Protein AF-A0AAW0U5W6-F1 (afdb_monomer_lite)

Organism: Scylla paramamosain (NCBI:txid85552)

Sequence (304 aa):
MTYPRDLDSMMMKPAVSLQPPHSHNQHLGYQKQFTLCRAVKMGKWAKYGKKYKKEWEKEDGLREWISGVPGDDSVAACKILEQYDELKLHFEISKDEEEKNYTADLLYQMYSDPANKLYLAFSAACGVPDRCNANRLLEDLMSLYKSILQRLMMPRTFCTWKAVADYDVNDERNHLPLEAVDFGVKFYIELGQSRLDSGIVHTVKKHGRDFLMKLLQELQQRLPSNINHLQSLDALTPETVLGVRKPRLQELSFLPKYSGDIGKLDGQWQRLATVSWPKDVINDSEKFWLTVHSHQDASGEQGF

Secondary structure (DSSP, 8-state):
--------S-S--PPP--PPPP------------EEE-----GGGTT------GGGGGSTTTTTTEEEETTEEEEEEE-TTTTHHHHHHHHHHHTSSSS--HHHHHHHHHHH-HHHHHHHHHHHHTPPPS---TTTHHHHHHHHHHHHHHHHB------SHHHHHT--TT-GGGBPPGGGS---HHHHHHHHHH---HHHHHHHHHHHHHHHHHHHHHHHHT--TTHHHHHHGGGGSHHHHHSTTPPPGGG-TTGGG--S-HHHHHHHHHHTTTS---TTTTT-HHHHHHHHHT-B-TTSSB--

Structure (mmCIF, N/CA/C/O backbone):
data_AF-A0AAW0U5W6-F1
#
_entry.id   AF-A0AAW0U5W6-F1
#
loop_
_atom_site.group_PDB
_atom_site.id
_atom_site.type_symbol
_atom_site.label_atom_id
_atom_site.label_alt_id
_atom_site.label_comp_id
_atom_site.label_asym_id
_atom_site.label_entity_id
_atom_site.label_seq_id
_atom_site.pdbx_PDB_ins_code
_atom_site.Cartn_x
_atom_site.Cartn_y
_atom_site.Cartn_z
_atom_site.occupancy
_atom_site.B_iso_or_equiv
_atom_site.auth_seq_id
_atom_site.auth_comp_id
_atom_site.auth_asym_id
_atom_site.auth_atom_id
_atom_site.pdbx_PDB_model_num
ATOM 1 N N . MET A 1 1 ? -44.874 10.732 27.195 1.00 25.34 1 MET A N 1
ATOM 2 C CA . MET A 1 1 ? -45.356 9.860 26.102 1.00 25.34 1 MET A CA 1
ATOM 3 C C . MET A 1 1 ? -44.870 10.467 24.798 1.00 25.34 1 MET A C 1
ATOM 5 O O . MET A 1 1 ? -45.153 11.632 24.599 1.00 25.34 1 MET A O 1
ATOM 9 N N . THR A 1 2 ? -44.118 9.854 23.896 1.00 24.62 2 THR A N 1
ATOM 10 C CA . THR A 1 2 ? -43.385 8.584 23.815 1.00 24.62 2 THR A CA 1
ATOM 11 C C . THR A 1 2 ? -42.470 8.771 22.589 1.00 24.62 2 THR A C 1
ATOM 13 O O . THR A 1 2 ? -42.891 9.398 21.620 1.00 24.62 2 THR A O 1
ATOM 16 N N . TYR A 1 3 ? -41.232 8.278 22.640 1.00 21.62 3 TYR A N 1
ATOM 17 C CA . TYR A 1 3 ? -40.316 8.185 21.490 1.00 21.62 3 TYR A CA 1
ATOM 18 C C . TYR A 1 3 ? -40.888 7.307 20.358 1.00 21.62 3 TYR A C 1
ATOM 20 O O . TYR A 1 3 ? -41.722 6.438 20.622 1.00 21.62 3 TYR A O 1
ATOM 28 N N . PRO A 1 4 ? -40.356 7.466 19.135 1.00 26.64 4 PRO A N 1
ATOM 29 C CA . PRO A 1 4 ? -39.496 6.422 18.547 1.00 26.64 4 PRO A CA 1
ATOM 30 C C . PRO A 1 4 ? -38.163 7.033 18.057 1.00 26.64 4 PRO A C 1
ATOM 32 O O . PRO A 1 4 ? -38.150 8.134 17.519 1.00 26.64 4 PRO A O 1
ATOM 35 N N . ARG A 1 5 ? -36.985 6.530 18.463 1.00 28.59 5 ARG A N 1
ATOM 36 C CA . ARG A 1 5 ? -36.237 5.362 17.939 1.00 28.59 5 ARG A CA 1
ATOM 37 C C . ARG A 1 5 ? -36.075 5.375 16.416 1.00 28.59 5 ARG A C 1
ATOM 39 O O . ARG A 1 5 ? -36.910 4.813 15.729 1.00 28.59 5 ARG A O 1
ATOM 46 N N . ASP A 1 6 ? -34.956 5.942 15.970 1.00 26.00 6 ASP A N 1
ATOM 47 C CA . ASP A 1 6 ? -34.118 5.369 14.912 1.00 26.00 6 ASP A CA 1
ATOM 48 C C . ASP A 1 6 ? -32.649 5.712 15.214 1.00 26.00 6 ASP A C 1
ATOM 50 O O . ASP A 1 6 ? -32.233 6.872 15.213 1.00 26.00 6 ASP A O 1
ATOM 54 N N . LEU A 1 7 ? -31.907 4.669 15.584 1.00 25.81 7 LEU A N 1
ATOM 55 C CA . LEU A 1 7 ? -30.456 4.612 15.735 1.00 25.81 7 LEU A CA 1
ATOM 56 C C . LEU A 1 7 ? -29.810 4.305 14.359 1.00 25.81 7 LEU A C 1
ATOM 58 O O . LEU A 1 7 ? -30.462 3.781 13.461 1.00 25.81 7 LEU A O 1
ATOM 62 N N . ASP A 1 8 ? -28.502 4.551 14.252 1.00 24.95 8 ASP A N 1
ATOM 63 C CA . ASP A 1 8 ? -27.547 3.757 13.446 1.00 24.95 8 ASP A CA 1
ATOM 64 C C . ASP A 1 8 ? -27.219 4.072 11.977 1.00 24.95 8 ASP A C 1
ATOM 66 O O . ASP A 1 8 ? -26.446 3.334 11.366 1.00 24.95 8 ASP A O 1
ATOM 70 N N . SER A 1 9 ? -27.606 5.210 11.403 1.00 23.89 9 SER A N 1
ATOM 71 C CA . SER A 1 9 ? -27.074 5.584 10.078 1.00 23.89 9 SER A CA 1
ATOM 72 C C . SER A 1 9 ? -25.963 6.638 10.160 1.00 23.89 9 SER A C 1
ATOM 74 O O . SER A 1 9 ? -26.247 7.833 10.173 1.00 23.89 9 SER A O 1
ATOM 76 N N . MET A 1 10 ? -24.705 6.174 10.077 1.00 25.97 10 MET A N 1
ATOM 77 C CA . MET A 1 10 ? -23.457 6.917 9.774 1.00 25.97 10 MET A CA 1
ATOM 78 C C . MET A 1 10 ? -22.575 7.353 10.957 1.00 25.97 10 MET A C 1
ATOM 80 O O . MET A 1 10 ? -22.322 8.540 11.156 1.00 25.97 10 MET A O 1
ATOM 84 N N . MET A 1 11 ? -21.964 6.385 11.643 1.00 25.33 11 MET A N 1
ATOM 85 C CA . MET A 1 11 ? -20.624 6.585 12.208 1.00 25.33 11 MET A CA 1
ATOM 86 C C . MET A 1 11 ? -19.571 6.170 11.165 1.00 25.33 11 MET A C 1
ATOM 88 O O . MET A 1 11 ? -19.694 5.116 10.552 1.00 25.33 11 MET A O 1
ATOM 92 N N . MET A 1 12 ? -18.574 7.041 10.951 1.00 25.64 12 MET A N 1
ATOM 93 C CA . MET A 1 12 ? -17.497 6.990 9.939 1.00 25.64 12 MET A CA 1
ATOM 94 C C . MET A 1 12 ? -17.952 7.088 8.461 1.00 25.64 12 MET A C 1
ATOM 96 O O . MET A 1 12 ? -18.382 6.121 7.840 1.00 25.64 12 MET A O 1
ATOM 100 N N . LYS A 1 13 ? -17.778 8.272 7.848 1.00 23.06 13 LYS A N 1
ATOM 101 C CA . LYS A 1 13 ? -17.769 8.464 6.381 1.00 23.06 13 LYS A CA 1
ATOM 102 C C . LYS A 1 13 ? -16.457 9.121 5.900 1.00 23.06 13 LYS A C 1
ATOM 104 O O . LYS A 1 13 ? -15.806 9.800 6.691 1.00 23.06 13 LYS A O 1
ATOM 109 N N . PRO A 1 14 ? -16.059 8.895 4.627 1.00 25.38 14 PRO A N 1
ATOM 110 C CA . PRO A 1 14 ? -14.668 8.806 4.170 1.00 25.38 14 PRO A CA 1
ATOM 111 C C . PRO A 1 14 ? -14.054 10.123 3.664 1.00 25.38 14 PRO A C 1
ATOM 113 O O . PRO A 1 14 ? -14.738 11.118 3.431 1.00 25.38 14 PRO A O 1
ATOM 116 N N . ALA A 1 15 ? -12.732 10.076 3.475 1.00 24.05 15 ALA A N 1
ATOM 117 C CA . ALA A 1 15 ? -11.839 11.147 3.044 1.00 24.05 15 ALA A CA 1
ATOM 118 C C . ALA A 1 15 ? -12.272 11.877 1.757 1.00 24.05 15 ALA A C 1
ATOM 120 O O . ALA A 1 15 ? -12.557 11.262 0.731 1.00 24.05 15 ALA A O 1
ATOM 121 N N . VAL A 1 16 ? -12.222 13.214 1.797 1.00 23.19 16 VAL A N 1
ATOM 122 C CA . VAL A 1 16 ? -12.339 14.077 0.614 1.00 23.19 16 VAL A CA 1
ATOM 123 C C . VAL A 1 16 ? -10.943 14.420 0.081 1.00 23.19 16 VAL A C 1
ATOM 125 O O . VAL A 1 16 ? -10.090 14.914 0.822 1.00 23.19 16 VAL A O 1
ATOM 128 N N . SER A 1 17 ? -10.785 14.135 -1.215 1.00 29.84 17 SER A N 1
ATOM 129 C CA . SER A 1 17 ? -9.766 14.548 -2.193 1.00 29.84 17 SER A CA 1
ATOM 130 C C . SER A 1 17 ? -8.950 15.801 -1.847 1.00 29.84 17 SER A C 1
ATOM 132 O O . SER A 1 17 ? -9.526 16.848 -1.549 1.00 29.84 17 SER A O 1
ATOM 134 N N . LEU A 1 18 ? -7.621 15.722 -1.994 1.00 24.88 18 LEU A N 1
ATOM 135 C CA . LEU A 1 18 ? -6.757 16.886 -2.212 1.00 24.88 18 LEU A CA 1
ATOM 136 C C . LEU A 1 18 ? -5.670 16.568 -3.253 1.00 24.88 18 LEU A C 1
ATOM 138 O O . LEU A 1 18 ? -4.944 15.585 -3.125 1.00 24.88 18 LEU A O 1
ATOM 142 N N . GLN A 1 19 ? -5.589 17.417 -4.281 1.00 22.19 19 GLN A N 1
ATOM 143 C CA . GLN A 1 19 ? -4.492 17.510 -5.253 1.00 22.19 19 GLN A CA 1
ATOM 144 C C . GLN A 1 19 ? -3.226 18.116 -4.604 1.00 22.19 19 GLN A C 1
ATOM 146 O O . GLN A 1 19 ? -3.360 18.854 -3.624 1.00 22.19 19 GLN A O 1
ATOM 151 N N . PRO A 1 20 ? -2.014 17.864 -5.141 1.00 24.48 20 PRO A N 1
ATOM 152 C CA . PRO A 1 20 ? -0.764 18.308 -4.525 1.00 24.48 20 PRO A CA 1
ATOM 153 C C . PRO A 1 20 ? -0.330 19.708 -5.000 1.00 24.48 20 PRO A C 1
ATOM 155 O O . PRO A 1 20 ? -0.522 20.035 -6.173 1.00 24.48 20 PRO A O 1
ATOM 158 N N . PRO A 1 21 ? 0.356 20.504 -4.157 1.00 25.34 21 PRO A N 1
ATOM 159 C CA . PRO A 1 21 ? 1.321 21.489 -4.616 1.00 25.34 21 PRO A CA 1
ATOM 160 C C . PRO A 1 21 ? 2.764 21.002 -4.393 1.00 25.34 21 PRO A C 1
ATOM 162 O O . PRO A 1 21 ? 3.101 20.383 -3.387 1.00 25.34 21 PRO A O 1
ATOM 165 N N . HIS A 1 22 ? 3.609 21.300 -5.377 1.00 28.69 22 HIS A N 1
ATOM 166 C CA . HIS A 1 22 ? 5.044 21.032 -5.430 1.00 28.69 22 HIS A CA 1
ATOM 167 C C . HIS A 1 22 ? 5.843 21.708 -4.299 1.00 28.69 22 HIS A C 1
ATOM 169 O O . HIS A 1 22 ? 5.603 22.875 -4.004 1.00 28.69 22 HIS A O 1
ATOM 175 N N . SER A 1 23 ? 6.871 21.038 -3.761 1.00 23.80 23 SER A N 1
ATOM 176 C CA . SER A 1 23 ? 8.238 21.586 -3.598 1.00 23.80 23 SER A CA 1
ATOM 177 C C . SER A 1 23 ? 9.211 20.572 -2.959 1.00 23.80 23 SER A C 1
ATOM 179 O O . SER A 1 23 ? 8.823 19.507 -2.495 1.00 23.80 23 SER A O 1
ATOM 181 N N . HIS A 1 24 ? 10.499 20.891 -3.085 1.00 24.92 24 HIS A N 1
ATOM 182 C CA . HIS A 1 24 ? 11.701 20.055 -3.080 1.00 24.92 24 HIS A CA 1
ATOM 183 C C . HIS A 1 24 ? 12.318 19.742 -1.693 1.00 24.92 24 HIS A C 1
ATOM 185 O O . HIS A 1 24 ? 12.315 20.581 -0.802 1.00 24.92 24 HIS A O 1
ATOM 191 N N . ASN A 1 25 ? 13.050 18.617 -1.672 1.00 26.25 25 ASN A N 1
ATOM 192 C CA . ASN A 1 25 ? 14.319 18.316 -0.976 1.00 26.25 25 ASN A CA 1
ATOM 193 C C . ASN A 1 25 ? 14.415 17.831 0.499 1.00 26.25 25 ASN A C 1
ATOM 195 O O . ASN A 1 25 ? 14.171 18.551 1.457 1.00 26.25 25 ASN A O 1
ATOM 199 N N . GLN A 1 26 ? 15.033 16.636 0.570 1.00 26.16 26 GLN A N 1
ATOM 200 C CA . GLN A 1 26 ? 16.173 16.174 1.392 1.00 26.16 26 GLN A CA 1
ATOM 201 C C . GLN A 1 26 ? 15.991 15.434 2.740 1.00 26.16 26 GLN A C 1
ATOM 203 O O . GLN A 1 26 ? 15.470 15.935 3.726 1.00 26.16 26 GLN A O 1
ATOM 208 N N . HIS A 1 27 ? 16.522 14.198 2.695 1.00 25.08 27 HIS A N 1
ATOM 209 C CA . HIS A 1 27 ? 17.189 13.333 3.683 1.00 25.08 27 HIS A CA 1
ATOM 210 C C . HIS A 1 27 ? 16.971 13.532 5.195 1.00 25.08 27 HIS A C 1
ATOM 212 O O . HIS A 1 27 ? 17.395 14.522 5.769 1.00 25.08 27 HIS A O 1
ATOM 218 N N . LEU A 1 28 ? 16.507 12.478 5.877 1.00 23.52 28 LEU A N 1
ATOM 219 C CA . LEU A 1 28 ? 17.325 11.525 6.656 1.00 23.52 28 LEU A CA 1
ATOM 220 C C . LEU A 1 28 ? 16.393 10.454 7.259 1.00 23.52 28 LEU A C 1
ATOM 222 O O . LEU A 1 28 ? 15.213 10.704 7.498 1.00 23.52 28 LEU A O 1
ATOM 226 N N . GLY A 1 29 ? 16.913 9.236 7.423 1.00 25.17 29 GLY A N 1
ATOM 227 C CA . GLY A 1 29 ? 16.148 8.072 7.865 1.00 25.17 29 GLY A CA 1
ATOM 228 C C . GLY A 1 29 ? 15.695 8.145 9.320 1.00 25.17 29 GLY A C 1
ATOM 229 O O . GLY A 1 29 ? 16.350 8.775 10.130 1.00 25.17 29 GLY A O 1
ATOM 230 N N . TYR A 1 30 ? 14.578 7.481 9.614 1.00 23.28 30 TYR A N 1
ATOM 231 C CA . TYR A 1 30 ? 14.322 6.644 10.792 1.00 23.28 30 TYR A CA 1
ATOM 232 C C . TYR A 1 30 ? 12.941 6.002 10.593 1.00 23.28 30 TYR A C 1
ATOM 234 O O . TYR A 1 30 ? 11.951 6.688 10.350 1.00 23.28 30 TYR A O 1
ATOM 242 N N . GLN A 1 31 ? 12.887 4.671 10.650 1.00 29.14 31 GLN A N 1
ATOM 243 C CA . GLN A 1 31 ? 11.650 3.896 10.595 1.00 29.14 31 GLN A CA 1
ATOM 244 C C . GLN A 1 31 ? 10.865 4.093 11.897 1.00 29.14 31 GLN A C 1
ATOM 246 O O . GLN A 1 31 ? 11.290 3.619 12.948 1.00 29.14 31 GLN A O 1
ATOM 251 N N . LYS A 1 32 ? 9.714 4.765 11.827 1.00 29.30 32 LYS A N 1
ATOM 252 C CA . LYS A 1 32 ? 8.671 4.737 12.861 1.00 29.30 32 LYS A CA 1
ATOM 253 C C . LYS A 1 32 ? 7.314 4.669 12.158 1.00 29.30 32 LYS A C 1
ATOM 255 O O . LYS A 1 32 ? 7.067 5.421 11.223 1.00 29.30 32 LYS A O 1
ATOM 260 N N . GLN A 1 33 ? 6.485 3.701 12.544 1.00 30.86 33 GLN A N 1
ATOM 261 C CA . GLN A 1 33 ? 5.128 3.541 12.016 1.00 30.86 33 GLN A CA 1
ATOM 262 C C . GLN A 1 33 ? 4.236 4.588 12.683 1.00 30.86 33 GLN A C 1
ATOM 264 O O . GLN A 1 33 ? 3.951 4.479 13.872 1.00 30.86 33 GLN A O 1
ATOM 269 N N . PHE A 1 34 ? 3.817 5.603 11.938 1.00 30.53 34 PHE A N 1
ATOM 270 C CA . PHE A 1 34 ? 2.946 6.658 12.441 1.00 30.53 34 PHE A CA 1
ATOM 271 C C . PHE A 1 34 ? 1.506 6.451 11.966 1.00 30.53 34 PHE A C 1
ATOM 273 O O . PHE A 1 34 ? 1.272 6.017 10.841 1.00 30.53 34 PHE A O 1
ATOM 280 N N . THR A 1 35 ? 0.530 6.778 12.816 1.00 37.09 35 THR A N 1
ATOM 281 C CA . THR A 1 35 ? -0.874 6.893 12.395 1.00 37.09 35 THR A CA 1
ATOM 282 C C . THR A 1 35 ? -1.158 8.368 12.111 1.00 37.09 35 THR A C 1
ATOM 284 O O . THR A 1 35 ? -0.988 9.211 12.993 1.00 37.09 35 THR A O 1
ATOM 287 N N . LEU A 1 36 ? -1.544 8.698 10.875 1.00 30.05 36 LEU A N 1
ATOM 288 C CA . LEU A 1 36 ? -1.903 10.063 10.477 1.00 30.05 36 LEU A CA 1
ATOM 289 C C . LEU A 1 36 ? -3.241 10.457 11.111 1.00 30.05 36 LEU A C 1
ATOM 291 O O . LEU A 1 36 ? -4.286 9.903 10.769 1.00 30.05 36 LEU A O 1
ATOM 295 N N . CYS A 1 37 ? -3.226 11.458 11.988 1.00 32.66 37 CYS A N 1
ATOM 296 C CA . CYS A 1 37 ? -4.443 12.033 12.547 1.00 32.66 37 CYS A CA 1
ATOM 297 C C . CYS A 1 37 ? -4.796 13.319 11.809 1.00 32.66 37 CYS A C 1
ATOM 299 O O . CYS A 1 37 ? -4.213 14.377 12.045 1.00 32.66 37 CYS A O 1
ATOM 301 N N . ARG A 1 38 ? -5.801 13.250 10.933 1.00 33.19 38 ARG A N 1
ATOM 302 C CA . ARG A 1 38 ? -6.449 14.446 10.390 1.00 33.19 38 ARG A CA 1
ATOM 303 C C . ARG A 1 38 ? -7.684 14.755 11.231 1.00 33.19 38 ARG A C 1
ATOM 305 O O . ARG A 1 38 ? -8.560 13.906 11.357 1.00 33.19 38 ARG A O 1
ATOM 312 N N . ALA A 1 39 ? -7.784 15.969 11.771 1.00 28.70 39 ALA A N 1
ATOM 313 C CA . ALA A 1 39 ? -9.001 16.425 12.440 1.00 28.70 39 ALA A CA 1
ATOM 314 C C . ALA A 1 39 ? -10.184 16.373 11.451 1.00 28.70 39 ALA A C 1
ATOM 316 O O . ALA A 1 39 ? -10.229 17.128 10.475 1.00 28.70 39 ALA A O 1
ATOM 317 N N . VAL A 1 40 ? -11.121 15.445 11.663 1.00 28.70 40 VAL A N 1
ATOM 318 C CA . VAL A 1 40 ? -12.294 15.279 10.796 1.00 28.70 40 VAL A CA 1
ATOM 319 C C . VAL A 1 40 ? -13.306 16.390 11.096 1.00 28.70 40 VAL A C 1
ATOM 321 O O . VAL A 1 40 ? -13.631 16.671 12.248 1.00 28.70 40 VAL A O 1
ATOM 324 N N . LYS A 1 41 ? -13.797 17.051 10.040 1.00 33.56 41 LYS A N 1
ATOM 325 C CA . LYS A 1 41 ? -14.783 18.140 10.114 1.00 33.56 41 LYS A CA 1
ATOM 326 C C . LYS A 1 41 ? -16.124 17.614 10.642 1.00 33.56 41 LYS A C 1
ATOM 328 O O . LYS A 1 41 ? -16.757 16.808 9.970 1.00 33.56 41 LYS A O 1
ATOM 333 N N . MET A 1 42 ? -16.599 18.132 11.775 1.00 24.66 42 MET A N 1
ATOM 334 C CA . MET A 1 42 ? -17.937 17.841 12.312 1.00 24.66 42 MET A CA 1
ATOM 335 C C . MET A 1 42 ? -18.722 19.142 12.569 1.00 24.66 42 MET A C 1
ATOM 337 O O . MET A 1 42 ? -18.302 19.996 13.350 1.00 24.66 42 MET A O 1
ATOM 341 N N . GLY A 1 43 ? -19.889 19.281 11.927 1.00 40.19 43 GLY A N 1
ATOM 342 C CA . GLY A 1 43 ? -20.945 20.238 12.297 1.00 40.19 43 GLY A CA 1
ATOM 343 C C . GLY A 1 43 ? -20.584 21.733 12.275 1.00 40.19 43 GLY A C 1
ATOM 344 O O . GLY A 1 43 ? -19.702 22.174 11.541 1.00 40.19 43 GLY A O 1
ATOM 345 N N . LYS A 1 44 ? -21.307 22.531 13.084 1.00 28.88 44 LYS A N 1
ATOM 346 C CA . LYS A 1 44 ? -21.273 24.016 13.155 1.00 28.88 44 LYS A CA 1
ATOM 347 C C . LYS A 1 44 ? -19.869 24.633 13.349 1.00 28.88 44 LYS A C 1
ATOM 349 O O . LYS A 1 44 ? -19.704 25.835 13.162 1.00 28.88 44 LYS A O 1
ATOM 354 N N . TRP A 1 45 ? -18.862 23.815 13.651 1.00 32.97 45 TRP A N 1
ATOM 355 C CA . TRP A 1 45 ? -17.455 24.176 13.829 1.00 32.97 45 TRP A CA 1
ATOM 356 C C . TRP A 1 45 ? -16.609 24.076 12.549 1.00 32.97 45 TRP A C 1
ATOM 358 O O . TRP A 1 45 ? -15.426 24.406 12.574 1.00 32.97 45 TRP A O 1
ATOM 368 N N . ALA A 1 46 ? -17.205 23.716 11.404 1.00 34.91 46 ALA A N 1
ATOM 369 C CA . ALA A 1 46 ? -16.545 23.670 10.093 1.00 34.91 46 ALA A CA 1
ATOM 370 C C . ALA A 1 46 ? -15.891 24.999 9.649 1.00 34.91 46 ALA A C 1
ATOM 372 O O . ALA A 1 46 ? -15.095 25.002 8.710 1.00 34.91 46 ALA A O 1
ATOM 373 N N . LYS A 1 47 ? -16.206 26.119 10.318 1.00 33.16 47 LYS A N 1
ATOM 374 C CA . LYS A 1 47 ? -15.587 27.435 10.094 1.00 33.16 47 LYS A CA 1
ATOM 375 C C . LYS A 1 47 ? -14.177 27.574 10.689 1.00 33.16 47 LYS A C 1
ATOM 377 O O . LYS A 1 47 ? -13.450 28.467 10.268 1.00 33.16 47 LYS A O 1
ATOM 382 N N . TYR A 1 48 ? -13.766 26.703 11.612 1.00 35.75 48 TYR A N 1
ATOM 383 C CA . TYR A 1 48 ? -12.444 26.758 12.240 1.00 35.75 48 TYR A CA 1
ATOM 384 C C . TYR A 1 48 ? -11.560 25.637 11.689 1.00 35.75 48 TYR A C 1
ATOM 386 O O . TYR A 1 48 ? -11.597 24.500 12.153 1.00 35.75 48 TYR A O 1
ATOM 394 N N . GLY A 1 49 ? -10.760 25.947 10.668 1.00 37.72 49 GLY A N 1
ATOM 395 C CA . GLY A 1 49 ? -9.728 25.033 10.184 1.00 37.72 49 GLY A CA 1
ATOM 396 C C . GLY A 1 49 ? -8.609 24.919 11.214 1.00 37.72 49 GLY A C 1
ATOM 397 O O . GLY A 1 49 ? -7.696 25.740 11.212 1.00 37.72 49 GLY A O 1
ATOM 398 N N . LYS A 1 50 ? -8.670 23.925 12.107 1.00 44.75 50 LYS A N 1
ATOM 399 C CA . LYS A 1 50 ? -7.539 23.615 12.988 1.00 44.75 50 LYS A CA 1
ATOM 400 C C . LYS A 1 50 ? -6.469 22.905 12.159 1.00 44.75 50 LYS A C 1
ATOM 402 O O . LYS A 1 50 ? -6.673 21.781 11.709 1.00 44.75 50 LYS A O 1
ATOM 407 N N . LYS A 1 51 ? -5.369 23.610 11.903 1.00 51.72 51 LYS A N 1
ATOM 408 C CA . LYS A 1 51 ? -4.141 23.064 11.318 1.00 51.72 51 LYS A CA 1
ATOM 409 C C . LYS A 1 51 ? -3.214 22.635 12.447 1.00 51.72 51 LYS A C 1
ATOM 411 O O . LYS A 1 51 ? -3.283 23.216 13.533 1.00 51.72 51 LYS A O 1
ATOM 416 N N . TYR A 1 52 ? -2.359 21.657 12.171 1.00 48.81 52 TYR A N 1
ATOM 417 C CA . TYR A 1 52 ? -1.194 21.402 13.001 1.00 48.81 52 TYR A CA 1
ATOM 418 C C . TYR A 1 52 ? -0.437 22.708 13.282 1.00 48.81 52 TYR A C 1
ATOM 420 O O . TYR A 1 52 ? -0.302 23.565 12.404 1.00 48.81 52 TYR A O 1
ATOM 428 N N . LYS A 1 53 ? 0.014 22.883 14.524 1.00 59.03 53 LYS A N 1
ATOM 429 C CA . LYS A 1 53 ? 0.842 24.016 14.925 1.00 59.03 53 LYS A CA 1
ATOM 430 C C . LYS A 1 53 ? 2.137 23.486 15.503 1.00 59.03 53 LYS A C 1
ATOM 432 O O . LYS A 1 53 ? 2.121 22.741 16.474 1.00 59.03 53 LYS A O 1
ATOM 437 N N . LYS A 1 54 ? 3.260 23.965 14.971 1.00 62.84 54 LYS A N 1
ATOM 438 C CA . LYS A 1 54 ? 4.606 23.645 15.470 1.00 62.84 54 LYS A CA 1
ATOM 439 C C . LYS A 1 54 ? 4.813 24.038 16.940 1.00 62.84 54 LYS A C 1
ATOM 441 O O . LYS A 1 54 ? 5.683 23.512 17.617 1.00 62.84 54 LYS A O 1
ATOM 446 N N . GLU A 1 55 ? 3.998 24.962 17.442 1.00 58.59 55 GLU A N 1
ATOM 447 C CA . GLU A 1 55 ? 3.925 25.336 18.859 1.00 58.59 55 GLU A CA 1
ATOM 448 C C . GLU A 1 55 ? 3.538 24.157 19.764 1.00 58.59 55 GLU A C 1
ATOM 450 O O . GLU A 1 55 ? 4.012 24.094 20.892 1.00 58.59 55 GLU A O 1
ATOM 455 N N . TRP A 1 56 ? 2.748 23.200 19.268 1.00 60.81 56 TRP A N 1
ATOM 456 C CA . TRP A 1 56 ? 2.352 22.013 20.029 1.00 60.81 56 TRP A CA 1
ATOM 457 C C . TRP A 1 56 ? 3.527 21.051 20.279 1.00 60.81 56 TRP A C 1
ATOM 459 O O . TRP A 1 56 ? 3.503 20.304 21.247 1.00 60.81 56 TRP A O 1
ATOM 469 N N . GLU A 1 57 ? 4.604 21.116 19.481 1.00 59.53 57 GLU A N 1
ATOM 470 C CA . GLU A 1 57 ? 5.865 20.403 19.766 1.00 59.53 57 GLU A CA 1
ATOM 471 C C . GLU A 1 57 ? 6.664 21.043 20.911 1.00 59.53 57 GLU A C 1
ATOM 473 O O . GLU A 1 57 ? 7.688 20.507 21.323 1.00 59.53 57 GLU A O 1
ATOM 478 N N . LYS A 1 58 ? 6.269 22.221 21.403 1.00 62.97 58 LYS A N 1
ATOM 479 C CA . LYS A 1 58 ? 6.951 22.900 22.516 1.00 62.97 58 LYS A CA 1
ATOM 480 C C . LYS A 1 58 ? 6.235 22.711 23.846 1.00 62.97 58 LYS A C 1
ATOM 482 O O . LYS A 1 58 ? 6.795 23.061 24.877 1.00 62.97 58 LYS A O 1
ATOM 487 N N . GLU A 1 59 ? 5.012 22.199 23.815 1.00 63.34 59 GLU A N 1
ATOM 488 C CA . GLU A 1 59 ? 4.227 21.920 25.006 1.00 63.34 59 GLU A CA 1
ATOM 489 C C . GLU A 1 59 ? 4.655 20.557 25.553 1.00 63.34 59 GLU A C 1
ATOM 491 O O . GLU A 1 59 ? 4.557 19.550 24.851 1.00 63.34 59 GLU A O 1
ATOM 496 N N . ASP A 1 60 ? 5.181 20.534 26.781 1.00 49.41 60 ASP A N 1
ATOM 497 C CA . ASP A 1 60 ? 5.850 19.355 27.348 1.00 49.41 60 ASP A CA 1
ATOM 498 C C . ASP A 1 60 ? 4.940 18.111 27.404 1.00 49.41 60 ASP A C 1
ATOM 500 O O . ASP A 1 60 ? 5.443 16.996 27.321 1.00 49.41 60 ASP A O 1
ATOM 504 N N . GLY A 1 61 ? 3.610 18.288 27.432 1.00 54.03 61 GLY A N 1
ATOM 505 C CA . GLY A 1 61 ? 2.636 17.195 27.315 1.00 54.03 61 GLY A CA 1
ATOM 506 C C . GLY A 1 61 ? 2.323 16.752 25.879 1.00 54.03 61 GLY A C 1
ATOM 507 O O . GLY A 1 61 ? 2.093 15.574 25.644 1.00 54.03 61 GLY A O 1
ATOM 508 N N . LEU A 1 62 ? 2.344 17.652 24.889 1.00 46.47 62 LEU A N 1
ATOM 509 C CA . LEU A 1 62 ? 1.979 17.327 23.499 1.00 46.47 62 LEU A CA 1
ATOM 510 C C . LEU A 1 62 ? 3.177 16.895 22.649 1.00 46.47 62 LEU A C 1
ATOM 512 O O . LEU A 1 62 ? 3.015 16.070 21.749 1.00 46.47 62 LEU A O 1
ATOM 516 N N . ARG A 1 63 ? 4.388 17.391 22.932 1.00 56.50 63 ARG A N 1
ATOM 517 C CA . ARG A 1 63 ? 5.611 17.051 22.177 1.00 56.50 63 ARG A CA 1
ATOM 518 C C . ARG A 1 63 ? 5.883 15.549 22.126 1.00 56.50 63 ARG A C 1
ATOM 520 O O . ARG A 1 63 ? 6.473 15.051 21.170 1.00 56.50 63 ARG A O 1
ATOM 527 N N . GLU A 1 64 ? 5.486 14.820 23.162 1.00 54.88 64 GLU A N 1
ATOM 528 C CA . GLU A 1 64 ? 5.664 13.370 23.217 1.00 54.88 64 GLU A CA 1
ATOM 529 C C . GLU A 1 64 ? 4.636 12.612 22.365 1.00 54.88 64 GLU A C 1
ATOM 531 O O . GLU A 1 64 ? 4.903 11.474 21.959 1.00 54.88 64 GLU A O 1
ATOM 536 N N . TRP A 1 65 ? 3.489 13.242 22.085 1.00 50.53 65 TRP A N 1
ATOM 537 C CA . TRP A 1 65 ? 2.281 12.631 21.517 1.00 50.53 65 TRP A CA 1
ATOM 538 C C . TRP A 1 65 ? 2.132 12.874 20.016 1.00 50.53 65 TRP A C 1
ATOM 540 O O . TRP A 1 65 ? 1.544 12.058 19.297 1.00 50.53 65 TRP A O 1
ATOM 550 N N . ILE A 1 66 ? 2.675 13.993 19.541 1.00 57.81 66 ILE A N 1
ATOM 551 C CA . ILE A 1 66 ? 2.596 14.422 18.151 1.00 57.81 66 ILE A CA 1
ATOM 552 C C . ILE A 1 66 ? 3.971 14.765 17.599 1.00 57.81 66 ILE A C 1
ATOM 554 O O . ILE A 1 66 ? 4.785 15.423 18.239 1.00 57.81 66 ILE A O 1
ATOM 558 N N . SER A 1 67 ? 4.204 14.351 16.362 1.00 57.59 67 SER A N 1
ATOM 559 C CA . SER A 1 67 ? 5.315 14.851 15.559 1.00 57.59 67 SER A CA 1
ATOM 560 C C . SER A 1 67 ? 4.786 15.412 14.252 1.00 57.59 67 SER A C 1
ATOM 562 O O . SER A 1 67 ? 3.883 14.820 13.653 1.00 57.59 67 SER A O 1
ATOM 564 N N . GLY A 1 68 ? 5.356 16.524 13.788 1.00 53.12 68 GLY A N 1
ATOM 565 C CA . GLY A 1 68 ? 5.053 17.043 12.459 1.00 53.12 68 GLY A CA 1
ATOM 566 C C . GLY A 1 68 ? 5.363 16.001 11.386 1.00 53.12 68 GLY A C 1
ATOM 567 O O . GLY A 1 68 ? 6.379 15.303 11.464 1.00 53.12 68 GLY A O 1
ATOM 568 N N . VAL A 1 69 ? 4.482 15.879 10.393 1.00 54.03 69 VAL A N 1
ATOM 569 C CA . VAL A 1 69 ? 4.731 15.021 9.231 1.00 54.03 69 VAL A CA 1
ATOM 570 C C . VAL A 1 69 ? 5.699 15.754 8.297 1.00 54.03 69 VAL A C 1
ATOM 572 O O . VAL A 1 69 ? 5.385 16.850 7.829 1.00 54.03 69 VAL A O 1
ATOM 575 N N . PRO A 1 70 ? 6.894 15.206 8.009 1.00 48.41 70 PRO A N 1
ATOM 576 C CA . PRO A 1 70 ? 7.856 15.891 7.154 1.00 48.41 70 PRO A CA 1
ATOM 577 C C . PRO A 1 70 ? 7.291 16.092 5.742 1.00 48.41 70 PRO A C 1
ATOM 579 O O . PRO A 1 70 ? 7.039 15.120 5.035 1.00 48.41 70 PRO A O 1
ATOM 582 N N . GLY A 1 71 ? 7.113 17.350 5.333 1.00 51.34 71 GLY A N 1
ATOM 583 C CA . GLY A 1 71 ? 6.517 17.714 4.042 1.00 51.34 71 GLY A CA 1
ATOM 584 C C . GLY A 1 71 ? 5.020 18.049 4.087 1.00 51.34 71 GLY A C 1
ATOM 585 O O . GLY A 1 71 ? 4.489 18.482 3.068 1.00 51.34 71 GLY A O 1
ATOM 586 N N . ASP A 1 72 ? 4.350 17.913 5.240 1.00 50.94 72 ASP A N 1
ATOM 587 C CA . ASP A 1 72 ? 2.972 18.378 5.446 1.00 50.94 72 ASP A CA 1
ATOM 588 C C . ASP A 1 72 ? 2.817 19.067 6.814 1.00 50.94 72 ASP A C 1
ATOM 590 O O . ASP A 1 72 ? 2.533 18.443 7.837 1.00 50.94 72 ASP A O 1
ATOM 594 N N . ASP A 1 73 ? 2.941 20.397 6.813 1.00 56.16 73 ASP A N 1
ATOM 595 C CA . ASP A 1 73 ? 2.790 21.246 8.004 1.00 56.16 73 ASP A CA 1
ATOM 596 C C . ASP A 1 73 ? 1.349 21.290 8.548 1.00 56.16 73 ASP A C 1
ATOM 598 O O . ASP A 1 73 ? 1.070 21.997 9.518 1.00 56.16 73 ASP A O 1
ATOM 602 N N . SER A 1 74 ? 0.395 20.602 7.911 1.00 45.94 74 SER A N 1
ATOM 603 C CA . SER A 1 74 ? -1.008 20.590 8.323 1.00 45.94 74 SER A CA 1
ATOM 604 C C . SER A 1 74 ? -1.406 19.358 9.133 1.00 45.94 74 SER A C 1
ATOM 606 O O . SER A 1 74 ? -2.498 19.369 9.716 1.00 45.94 74 SER A O 1
ATOM 608 N N . VAL A 1 75 ? -0.538 18.342 9.227 1.00 46.12 75 VAL A N 1
ATOM 609 C CA . VAL A 1 75 ? -0.853 17.047 9.843 1.00 46.12 75 VAL A CA 1
ATOM 610 C C . VAL A 1 75 ? 0.194 16.645 10.882 1.00 46.12 75 VAL A C 1
ATOM 612 O O . VAL A 1 75 ? 1.392 16.861 10.712 1.00 46.12 75 VAL A O 1
ATOM 615 N N . ALA A 1 76 ? -0.279 16.033 11.968 1.00 44.81 76 ALA A N 1
ATOM 616 C CA . ALA A 1 76 ? 0.564 15.382 12.957 1.00 44.81 76 ALA A CA 1
ATOM 617 C C . ALA A 1 76 ? 0.474 13.862 12.813 1.00 44.81 76 ALA A C 1
ATOM 619 O O . ALA A 1 76 ? -0.605 13.283 12.643 1.00 44.81 76 ALA A O 1
ATOM 620 N N . ALA A 1 77 ? 1.625 13.223 12.937 1.00 51.03 77 ALA A N 1
ATOM 621 C CA . ALA A 1 77 ? 1.740 11.808 13.199 1.00 51.03 77 ALA A CA 1
ATOM 622 C C . ALA A 1 77 ? 1.496 11.568 14.697 1.00 51.03 77 ALA A C 1
ATOM 624 O O . ALA A 1 77 ? 2.210 12.124 15.533 1.00 51.03 77 ALA A O 1
ATOM 625 N N . CYS A 1 78 ? 0.492 10.757 15.038 1.00 55.91 78 CYS A N 1
ATOM 626 C CA . CYS A 1 78 ? 0.173 10.425 16.425 1.00 55.91 78 CYS A CA 1
ATOM 627 C C . CYS A 1 78 ? 0.632 9.005 16.773 1.00 55.91 78 CYS A C 1
ATOM 629 O O . CYS A 1 78 ? 0.437 8.060 16.001 1.00 55.91 78 CYS A O 1
ATOM 631 N N . LYS A 1 79 ? 1.175 8.843 17.982 1.00 65.94 79 LYS A N 1
ATOM 632 C CA . LYS A 1 79 ? 1.585 7.552 18.562 1.00 65.94 79 LYS A CA 1
ATOM 633 C C . LYS A 1 79 ? 0.461 6.894 19.369 1.00 65.94 79 LYS A C 1
ATOM 635 O O . LYS A 1 79 ? 0.682 6.384 20.462 1.00 65.94 79 LYS A O 1
ATOM 640 N N . ILE A 1 80 ? -0.757 6.902 18.825 1.00 72.38 80 ILE A N 1
ATOM 641 C CA . ILE A 1 80 ? -1.981 6.522 19.558 1.00 72.38 80 ILE A CA 1
ATOM 642 C C . ILE A 1 80 ? -1.869 5.143 20.218 1.00 72.38 80 ILE A C 1
ATOM 644 O O . ILE A 1 80 ? -2.313 4.972 21.344 1.00 72.38 80 ILE A O 1
ATOM 648 N N . LEU A 1 81 ? -1.279 4.161 19.533 1.00 73.56 81 LEU A N 1
ATOM 649 C CA . LEU A 1 81 ? -1.139 2.808 20.079 1.00 73.56 81 LEU A CA 1
ATOM 650 C C . LEU A 1 81 ? -0.033 2.679 21.129 1.00 73.56 81 LEU A C 1
ATOM 652 O O . LEU A 1 81 ? -0.177 1.875 22.040 1.00 73.56 81 LEU A O 1
ATOM 656 N N . GLU A 1 82 ? 1.060 3.436 21.002 1.00 77.88 82 GLU A N 1
ATOM 657 C CA . GLU A 1 82 ? 2.175 3.377 21.961 1.00 77.88 82 GLU A CA 1
ATOM 658 C C . GLU A 1 82 ? 1.805 4.038 23.289 1.00 77.88 82 GLU A C 1
ATOM 660 O O . GLU A 1 82 ? 2.335 3.649 24.319 1.00 77.88 82 GLU A O 1
ATOM 665 N N . GLN A 1 83 ? 0.901 5.019 23.244 1.00 76.19 83 GLN A N 1
ATOM 666 C CA . GLN A 1 83 ? 0.450 5.804 24.395 1.00 76.19 83 GLN A CA 1
ATOM 667 C C . GLN A 1 83 ? -1.021 5.536 24.731 1.00 76.19 83 GLN A C 1
ATOM 669 O O . GLN A 1 83 ? -1.727 6.401 25.247 1.00 76.19 83 GLN A O 1
ATOM 674 N N . TYR A 1 84 ? -1.539 4.372 24.336 1.00 83.12 84 TYR A N 1
ATOM 675 C CA . TYR A 1 84 ? -2.972 4.098 24.404 1.00 83.12 84 TYR A CA 1
ATOM 676 C C . TYR A 1 84 ? -3.498 4.162 25.844 1.00 83.12 84 TYR A C 1
ATOM 678 O O . TYR A 1 84 ? -4.580 4.697 26.092 1.00 83.12 84 TYR A O 1
ATOM 686 N N . ASP A 1 85 ? -2.725 3.633 26.793 1.00 84.56 85 ASP A N 1
ATOM 687 C CA . ASP A 1 85 ? -3.123 3.549 28.196 1.00 84.56 85 ASP A CA 1
ATOM 688 C C . ASP A 1 85 ? -2.958 4.913 28.896 1.00 84.56 85 ASP A C 1
ATOM 690 O O . ASP A 1 85 ? -3.809 5.306 29.695 1.00 84.56 85 ASP A O 1
ATOM 694 N N . GLU A 1 86 ? -1.941 5.692 28.523 1.00 84.69 86 GLU A N 1
ATOM 695 C CA . GLU A 1 86 ? -1.736 7.075 28.957 1.00 84.69 86 GLU A CA 1
ATOM 696 C C . GLU A 1 86 ? -2.848 7.998 28.448 1.00 84.69 86 GLU A C 1
ATOM 698 O O . GLU A 1 86 ? -3.365 8.813 29.209 1.00 84.69 86 GLU A O 1
ATOM 703 N N . LEU A 1 87 ? -3.268 7.847 27.186 1.00 82.06 87 LEU A N 1
ATOM 704 C CA . LEU A 1 87 ? -4.393 8.592 26.612 1.00 82.06 87 LEU A CA 1
ATOM 705 C C . LEU A 1 87 ? -5.700 8.237 27.318 1.00 82.06 87 LEU A C 1
ATOM 707 O O . LEU A 1 87 ? -6.477 9.129 27.661 1.00 82.06 87 LEU A O 1
ATOM 711 N N . LYS A 1 88 ? -5.929 6.947 27.582 1.00 87.00 88 LYS A N 1
ATOM 712 C CA . LYS A 1 88 ? -7.083 6.498 28.363 1.00 87.00 88 LYS A CA 1
ATOM 713 C C . LYS A 1 88 ? -7.103 7.159 29.743 1.00 87.00 88 LYS A C 1
ATOM 715 O O . LYS A 1 88 ? -8.136 7.706 30.119 1.00 87.00 88 LYS A O 1
ATOM 720 N N . LEU A 1 89 ? -5.978 7.144 30.461 1.00 86.31 89 LEU A N 1
ATOM 721 C CA . LEU A 1 89 ? -5.851 7.755 31.786 1.00 86.31 89 LEU A CA 1
ATOM 722 C C . LEU A 1 89 ? -6.039 9.278 31.735 1.00 86.31 89 LEU A C 1
ATOM 724 O O . LEU A 1 89 ? -6.728 9.846 32.575 1.00 86.31 89 LEU A O 1
ATOM 728 N N . HIS A 1 90 ? -5.469 9.947 30.733 1.00 84.69 90 HIS A N 1
ATOM 729 C CA . HIS A 1 90 ? -5.632 11.386 30.552 1.00 84.69 90 HIS A CA 1
ATOM 730 C C . HIS A 1 90 ? -7.109 11.763 30.393 1.00 84.69 90 HIS A C 1
ATOM 732 O O . HIS A 1 90 ? -7.611 12.607 31.131 1.00 84.69 90 HIS A O 1
ATOM 738 N N . PHE A 1 91 ? -7.834 11.093 29.491 1.00 84.38 91 PHE A N 1
ATOM 739 C CA . PHE A 1 91 ? -9.258 11.369 29.290 1.00 84.38 91 PHE A CA 1
ATOM 740 C C . PHE A 1 91 ? -10.132 10.917 30.466 1.00 84.38 91 PHE A C 1
ATOM 742 O O . PHE A 1 91 ? -11.197 11.493 30.678 1.00 84.38 91 PHE A O 1
ATOM 749 N N . GLU A 1 92 ? -9.683 9.939 31.256 1.00 87.44 92 GLU A N 1
ATOM 750 C CA . GLU A 1 92 ? -10.326 9.571 32.520 1.00 87.44 92 GLU A CA 1
ATOM 751 C C . GLU A 1 92 ? -10.279 10.700 33.546 1.00 87.44 92 GLU A C 1
ATOM 753 O O . GLU A 1 92 ? -11.262 10.920 34.240 1.00 87.44 92 GLU A O 1
ATOM 758 N N . ILE A 1 93 ? -9.159 11.417 33.629 1.00 84.19 93 ILE A N 1
ATOM 759 C CA . ILE A 1 93 ? -9.001 12.551 34.544 1.00 84.19 93 ILE A CA 1
ATOM 760 C C . ILE A 1 93 ? -9.756 13.767 33.992 1.00 84.19 93 ILE A C 1
ATOM 762 O O . ILE A 1 93 ? -10.559 14.382 34.689 1.00 84.19 93 ILE A O 1
ATOM 766 N N . SER A 1 94 ? -9.561 14.082 32.709 1.00 81.56 94 SER A N 1
ATOM 767 C CA . SER A 1 94 ? -10.111 15.289 32.081 1.00 81.56 94 SER A CA 1
ATOM 768 C C . SER A 1 94 ? -11.631 15.282 31.889 1.00 81.56 94 SER A C 1
ATOM 770 O O . SER A 1 94 ? -12.209 16.341 31.645 1.00 81.56 94 SER A O 1
ATOM 772 N N . LYS A 1 95 ? -12.309 14.128 31.961 1.00 78.50 95 LYS A N 1
ATOM 773 C CA . LYS A 1 95 ? -13.785 14.087 31.906 1.00 78.50 95 LYS A CA 1
ATOM 774 C C . LYS A 1 95 ? -14.437 14.637 33.185 1.00 78.50 95 LYS A C 1
ATOM 776 O O . LYS A 1 95 ? -15.574 15.104 33.114 1.00 78.50 95 LYS A O 1
ATOM 781 N N . ASP A 1 96 ? -13.725 14.571 34.314 1.00 75.50 96 ASP A N 1
ATOM 782 C CA . ASP A 1 96 ? -14.219 14.918 35.653 1.00 75.50 96 ASP A CA 1
ATOM 783 C C . ASP A 1 96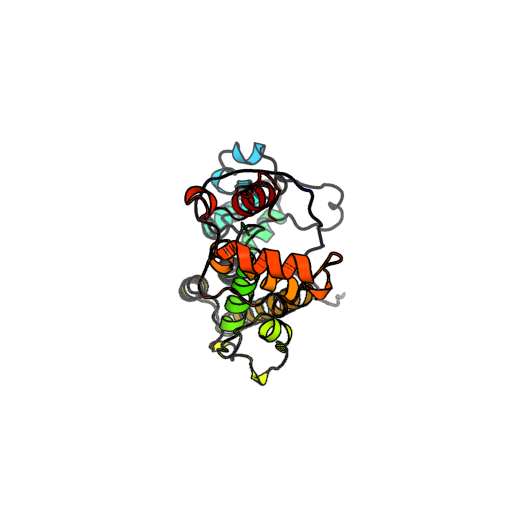 ? -13.766 16.322 36.115 1.00 75.50 96 ASP A C 1
ATOM 785 O O . ASP A 1 96 ? -14.175 16.780 37.183 1.00 75.50 96 ASP A O 1
ATOM 789 N N . GLU A 1 97 ? -12.957 17.030 35.313 1.00 76.44 97 GLU A N 1
ATOM 790 C CA . GLU A 1 97 ? -12.574 18.428 35.564 1.00 76.44 97 GLU A CA 1
ATOM 791 C C . GLU A 1 97 ? -13.771 19.399 35.425 1.00 76.44 97 GLU A C 1
ATOM 793 O O . GLU A 1 97 ? -14.791 19.084 34.813 1.00 76.44 97 GLU A O 1
ATOM 798 N N . GLU A 1 98 ? -13.642 20.586 36.035 1.00 55.44 98 GLU A N 1
ATOM 799 C CA . GLU A 1 98 ? -14.709 21.525 36.454 1.00 55.44 98 GLU A CA 1
ATOM 800 C C . GLU A 1 98 ? -15.770 21.913 35.399 1.00 55.44 98 GLU A C 1
ATOM 802 O O . GLU A 1 98 ? -16.870 22.343 35.757 1.00 55.44 98 GLU A O 1
ATOM 807 N N . GLU A 1 99 ? -15.508 21.699 34.111 1.00 66.38 99 GLU A N 1
ATOM 808 C CA . GLU A 1 99 ? -16.504 21.757 33.044 1.00 66.38 99 GLU A CA 1
ATOM 809 C C . GLU A 1 99 ? -16.647 20.368 32.427 1.00 66.38 99 GLU A C 1
ATOM 811 O O . GLU A 1 99 ? -15.726 19.911 31.758 1.00 66.38 99 GLU A O 1
ATOM 816 N N . LYS A 1 100 ? -17.807 19.711 32.605 1.00 62.25 100 LYS A N 1
ATOM 817 C CA . LYS A 1 100 ? -18.131 18.404 31.995 1.00 62.25 100 LYS A CA 1
ATOM 818 C C . LYS A 1 100 ? -17.766 18.383 30.511 1.00 62.25 100 LYS A C 1
ATOM 820 O O . LYS A 1 100 ? -18.563 18.767 29.647 1.00 62.25 100 LYS A O 1
ATOM 825 N N . ASN A 1 101 ? -16.564 17.910 30.210 1.00 76.81 101 ASN A N 1
ATOM 826 C CA . ASN A 1 101 ? -16.040 17.934 28.866 1.00 76.81 101 ASN A CA 1
ATOM 827 C C . ASN A 1 101 ? -16.546 16.688 28.152 1.00 76.81 101 ASN A C 1
ATOM 829 O O . ASN A 1 101 ? -15.929 15.626 28.188 1.00 76.81 101 ASN A O 1
ATOM 833 N N . TYR A 1 102 ? -17.684 16.836 27.475 1.00 78.19 102 TYR A N 1
ATOM 834 C CA . TYR A 1 102 ? -18.296 15.774 26.675 1.00 78.19 102 TYR A CA 1
ATOM 835 C C . TYR A 1 102 ? -17.305 15.120 25.697 1.00 78.19 102 TYR A C 1
ATOM 837 O O . TYR A 1 102 ? -17.393 13.927 25.424 1.00 78.19 102 TYR A O 1
ATOM 845 N N . THR A 1 103 ? -16.338 15.887 25.181 1.00 77.19 103 THR A N 1
ATOM 846 C CA . THR A 1 103 ? -15.313 15.349 24.278 1.00 77.19 103 THR A CA 1
ATOM 847 C C . THR A 1 103 ? -14.356 14.417 25.019 1.00 77.19 103 THR A C 1
ATOM 849 O O . THR A 1 103 ? -14.020 13.364 24.488 1.00 77.19 103 THR A O 1
ATOM 852 N N . ALA A 1 104 ? -13.938 14.781 26.235 1.00 76.56 104 ALA A N 1
ATOM 853 C CA . ALA A 1 104 ? -13.077 13.940 27.062 1.00 76.56 104 ALA A CA 1
ATOM 854 C C . ALA A 1 104 ? -13.804 12.662 27.507 1.00 76.56 104 ALA A C 1
ATOM 856 O O . ALA A 1 104 ? -13.232 11.584 27.393 1.00 76.56 104 ALA A O 1
ATOM 857 N N . ASP A 1 105 ? -15.079 12.754 27.900 1.00 79.94 105 ASP A N 1
ATOM 858 C CA . ASP A 1 105 ? -15.892 11.579 28.248 1.00 79.94 105 ASP A CA 1
ATOM 859 C C . ASP A 1 105 ? -16.068 10.627 27.051 1.00 79.94 105 ASP A C 1
ATOM 861 O O . ASP A 1 105 ? -15.816 9.427 27.161 1.00 79.94 105 ASP A O 1
ATOM 865 N N . LEU A 1 106 ? -16.395 11.159 25.867 1.00 81.12 106 LEU A N 1
ATOM 866 C CA . LEU A 1 106 ? -16.497 10.354 24.646 1.00 81.12 106 LEU A CA 1
ATOM 867 C C . LEU A 1 106 ? -15.169 9.666 24.301 1.00 81.12 106 LEU A C 1
ATOM 869 O O . LEU A 1 106 ? -15.156 8.482 23.967 1.00 81.12 106 LEU A O 1
ATOM 873 N N . LEU A 1 107 ? -14.047 10.387 24.381 1.00 82.06 107 LEU A N 1
ATOM 874 C CA . LEU A 1 107 ? -12.729 9.816 24.105 1.00 82.06 107 LEU A CA 1
ATOM 875 C C . LEU A 1 107 ? -12.357 8.758 25.147 1.00 82.06 107 LEU A C 1
ATOM 877 O O . LEU A 1 107 ? -11.918 7.678 24.762 1.00 82.06 107 LEU A O 1
ATOM 881 N N . TYR A 1 108 ? -12.604 8.999 26.435 1.00 85.69 108 TYR A N 1
ATOM 882 C CA . TYR A 1 108 ? -12.409 7.998 27.483 1.00 85.69 108 TYR A CA 1
ATOM 883 C C . TYR A 1 108 ? -13.216 6.725 27.209 1.00 85.69 108 TYR A C 1
ATOM 885 O O . TYR A 1 108 ? -12.667 5.627 27.299 1.00 85.69 108 TYR A O 1
ATOM 893 N N . GLN A 1 109 ? -14.488 6.852 26.821 1.00 86.38 109 GLN A N 1
ATOM 894 C CA . GLN A 1 109 ? -15.323 5.708 26.444 1.00 86.38 109 GLN A CA 1
ATOM 895 C C . GLN A 1 109 ? -14.737 4.959 25.240 1.00 86.38 109 GLN A C 1
ATOM 897 O O . GLN A 1 109 ? -14.634 3.734 25.275 1.00 86.38 109 GLN A O 1
ATOM 902 N N . MET A 1 110 ? -14.275 5.680 24.212 1.00 84.94 110 MET A N 1
ATOM 903 C CA . MET A 1 110 ? -13.634 5.079 23.038 1.00 84.94 110 MET A CA 1
ATOM 904 C C . MET A 1 110 ? -12.346 4.324 23.391 1.00 84.94 110 MET A C 1
ATOM 906 O O . MET A 1 110 ? -12.182 3.190 22.945 1.00 84.94 110 MET A O 1
ATOM 910 N N . TYR A 1 111 ? -11.456 4.921 24.192 1.00 84.50 111 TYR A N 1
ATOM 911 C CA . TYR A 1 111 ? -10.204 4.288 24.627 1.00 84.50 111 TYR A CA 1
ATOM 912 C C . TYR A 1 111 ? -10.442 3.147 25.626 1.00 84.50 111 TYR A C 1
ATOM 914 O O . TYR A 1 111 ? -9.649 2.209 25.709 1.00 84.50 111 TYR A O 1
ATOM 922 N N . SER A 1 112 ? -11.546 3.185 26.370 1.00 86.88 112 SER A N 1
ATOM 923 C CA . SER A 1 112 ? -11.915 2.127 27.312 1.00 86.88 112 SER A CA 1
ATOM 924 C C . SER A 1 112 ? -12.434 0.861 26.635 1.00 86.88 112 SER A C 1
ATOM 926 O O . SER A 1 112 ? -12.378 -0.196 27.260 1.00 86.88 112 SER A O 1
ATOM 928 N N . ASP A 1 113 ? -12.896 0.946 25.386 1.00 86.69 113 ASP A N 1
ATOM 929 C CA . ASP A 1 113 ? -13.359 -0.202 24.608 1.00 86.69 113 ASP A CA 1
ATOM 930 C C . ASP A 1 113 ? -12.171 -0.985 23.997 1.00 86.69 113 ASP A C 1
ATOM 932 O O . ASP A 1 113 ? -11.475 -0.473 23.108 1.00 86.69 113 ASP A O 1
ATOM 936 N N . PRO A 1 114 ? -11.929 -2.246 24.413 1.00 85.94 114 PRO A N 1
ATOM 937 C CA . PRO A 1 114 ? -10.849 -3.064 23.863 1.00 85.94 114 PRO A CA 1
ATOM 938 C C . PRO A 1 114 ? -11.014 -3.369 22.366 1.00 85.94 114 PRO A C 1
ATOM 940 O O . PRO A 1 114 ? -10.017 -3.614 21.684 1.00 85.94 114 PRO A O 1
ATOM 943 N N . ALA A 1 115 ? -12.240 -3.335 21.828 1.00 86.25 115 ALA A N 1
ATOM 944 C CA . ALA A 1 115 ? -12.484 -3.532 20.400 1.00 86.25 115 ALA A CA 1
ATOM 945 C C . ALA A 1 115 ? -11.884 -2.391 19.562 1.00 86.25 115 ALA A C 1
ATOM 947 O O . ALA A 1 115 ? -11.352 -2.637 18.476 1.00 86.25 115 ALA A O 1
ATOM 948 N N . ASN A 1 116 ? -11.888 -1.161 20.089 1.00 86.06 116 ASN A N 1
ATOM 949 C CA . ASN A 1 116 ? -11.272 -0.008 19.433 1.00 86.06 116 ASN A CA 1
ATOM 950 C C . ASN A 1 116 ? -9.743 -0.110 19.430 1.00 86.06 116 ASN A C 1
ATOM 952 O O . ASN A 1 116 ? -9.131 0.112 18.383 1.00 86.06 116 ASN A O 1
ATOM 956 N N . LYS A 1 117 ? -9.123 -0.515 20.552 1.00 85.44 117 LYS A N 1
ATOM 957 C CA . LYS A 1 117 ? -7.670 -0.785 20.619 1.00 85.44 117 LYS A CA 1
ATOM 958 C C . LYS A 1 117 ? -7.264 -1.819 19.572 1.00 85.44 117 LYS A C 1
ATOM 960 O O . LYS A 1 117 ? -6.331 -1.603 18.798 1.00 85.44 117 LYS A O 1
ATOM 965 N N . LEU A 1 118 ? -8.032 -2.906 19.496 1.00 85.19 118 LEU A N 1
ATOM 966 C CA . LEU A 1 118 ? -7.813 -3.991 18.549 1.00 85.19 118 LEU A CA 1
ATOM 967 C C . LEU A 1 118 ? -7.940 -3.522 17.086 1.00 85.19 118 LEU A C 1
ATOM 969 O O . LEU A 1 118 ? -7.092 -3.845 16.251 1.00 85.19 118 LEU A O 1
ATOM 973 N N . TYR A 1 119 ? -8.956 -2.716 16.768 1.00 83.25 119 TYR A N 1
ATOM 974 C CA . TYR A 1 119 ? -9.143 -2.153 15.427 1.00 83.25 119 TYR A CA 1
ATOM 975 C C . TYR A 1 119 ? -8.039 -1.153 15.037 1.00 83.25 119 TYR A C 1
ATOM 977 O O . TYR A 1 119 ? -7.579 -1.137 13.890 1.00 83.25 119 TYR A O 1
ATOM 985 N N . LEU A 1 120 ? -7.565 -0.340 15.984 1.00 82.19 120 LEU A N 1
ATOM 986 C CA . LEU A 1 120 ? -6.440 0.574 15.771 1.00 82.19 120 LEU A CA 1
ATOM 987 C C . LEU A 1 120 ? -5.136 -0.193 15.525 1.00 82.19 120 LEU A C 1
ATOM 989 O O . LEU A 1 120 ? -4.390 0.164 14.611 1.00 82.19 120 LEU A O 1
ATOM 993 N N . ALA A 1 121 ? -4.891 -1.278 16.267 1.00 82.50 121 ALA A N 1
ATOM 994 C CA . ALA A 1 121 ? -3.730 -2.148 16.076 1.00 82.50 121 ALA A CA 1
ATOM 995 C C . ALA A 1 121 ? -3.692 -2.763 14.671 1.00 82.50 121 ALA A C 1
ATOM 997 O O . ALA A 1 121 ? -2.641 -2.779 14.024 1.00 82.50 121 ALA A O 1
ATOM 998 N N . PHE A 1 122 ? -4.851 -3.197 14.170 1.00 84.00 122 PHE A N 1
ATOM 999 C CA . PHE A 1 122 ? -5.015 -3.615 12.780 1.00 84.00 122 PHE A CA 1
ATOM 1000 C C . PHE A 1 122 ? -4.732 -2.469 11.794 1.00 84.00 122 PHE A C 1
ATOM 1002 O O . PHE A 1 122 ? -3.946 -2.632 10.858 1.00 84.00 122 PHE A O 1
ATOM 1009 N N . SER A 1 123 ? -5.331 -1.297 12.016 1.00 75.81 123 SER A N 1
ATOM 1010 C CA . SER A 1 123 ? -5.223 -0.152 11.102 1.00 75.81 123 SER A CA 1
ATOM 1011 C C . SER A 1 123 ? -3.775 0.328 10.950 1.00 75.81 123 SER A C 1
ATOM 1013 O O . SER A 1 123 ? -3.317 0.584 9.837 1.00 75.81 123 SER A O 1
ATOM 1015 N N . ALA A 1 124 ? -3.015 0.366 12.048 1.00 72.50 124 ALA A N 1
ATOM 1016 C CA . ALA A 1 124 ? -1.598 0.724 12.030 1.00 72.50 124 ALA A CA 1
ATOM 1017 C C . ALA A 1 124 ? -0.735 -0.286 11.250 1.00 72.50 124 ALA A C 1
ATOM 1019 O O . ALA A 1 124 ? 0.231 0.100 10.594 1.00 72.50 124 ALA A O 1
ATOM 1020 N N . ALA A 1 125 ? -1.091 -1.575 11.269 1.00 69.50 125 ALA A N 1
ATOM 1021 C CA . ALA A 1 125 ? -0.399 -2.619 10.506 1.00 69.50 125 ALA A CA 1
ATOM 1022 C C . ALA A 1 125 ? -0.718 -2.600 8.994 1.00 69.50 125 ALA A C 1
ATOM 1024 O O . ALA A 1 125 ? -0.074 -3.307 8.211 1.00 69.50 125 ALA A O 1
ATOM 1025 N N . CYS A 1 126 ? -1.714 -1.811 8.582 1.00 65.25 126 CYS A N 1
ATOM 1026 C CA . CYS A 1 126 ? -2.152 -1.657 7.193 1.00 65.25 126 CYS A CA 1
ATOM 1027 C C . CYS A 1 126 ? -1.752 -0.305 6.578 1.00 65.25 126 CYS A C 1
ATOM 1029 O O . CYS A 1 126 ? -2.137 -0.020 5.445 1.00 65.25 126 CYS A O 1
ATOM 1031 N N . GLY A 1 127 ? -1.009 0.531 7.316 1.00 58.94 127 GLY A N 1
ATOM 1032 C CA . GLY A 1 127 ? -0.622 1.873 6.887 1.00 58.94 127 GLY A CA 1
ATOM 1033 C C . GLY A 1 127 ? 0.156 1.894 5.567 1.00 58.94 127 GLY A C 1
ATOM 1034 O O . GLY A 1 127 ? 1.056 1.086 5.338 1.00 58.94 127 GLY A O 1
ATOM 1035 N N . VAL A 1 128 ? -0.203 2.851 4.709 1.00 52.78 128 VAL A N 1
ATOM 1036 C CA . VAL A 1 128 ? 0.499 3.176 3.460 1.00 52.78 128 VAL A CA 1
ATOM 1037 C C . VAL A 1 128 ? 1.909 3.677 3.811 1.00 52.78 128 VAL A C 1
ATOM 1039 O O . VAL A 1 128 ? 2.037 4.452 4.760 1.00 52.78 128 VAL A O 1
ATOM 1042 N N . PRO A 1 129 ? 2.973 3.259 3.099 1.00 50.81 129 PRO A N 1
ATOM 1043 C CA . PRO A 1 129 ? 4.318 3.762 3.354 1.00 50.81 129 PRO A CA 1
ATOM 1044 C C . PRO A 1 129 ? 4.363 5.293 3.238 1.00 50.81 129 PRO A C 1
ATOM 1046 O O . PRO A 1 129 ? 3.999 5.867 2.215 1.00 50.81 129 PRO A O 1
ATOM 1049 N N . ASP A 1 130 ? 4.848 5.935 4.302 1.00 49.47 130 ASP A N 1
ATOM 1050 C CA . ASP A 1 130 ? 4.807 7.388 4.548 1.00 49.47 130 ASP A CA 1
ATOM 1051 C C . ASP A 1 130 ? 5.678 8.209 3.570 1.00 49.47 130 ASP A C 1
ATOM 1053 O O . ASP A 1 130 ? 5.695 9.436 3.591 1.00 49.47 130 ASP A O 1
ATOM 1057 N N . ARG A 1 131 ? 6.446 7.534 2.703 1.00 48.50 131 ARG A N 1
ATOM 1058 C CA . ARG A 1 131 ? 7.335 8.147 1.708 1.00 48.50 131 ARG A CA 1
ATOM 1059 C C . ARG A 1 131 ? 7.461 7.251 0.483 1.00 48.50 131 ARG A C 1
ATOM 1061 O O . ARG A 1 131 ? 8.340 6.396 0.431 1.00 48.50 131 ARG A O 1
ATOM 1068 N N . CYS A 1 132 ? 6.613 7.471 -0.512 1.00 45.28 132 CYS A N 1
ATOM 1069 C CA . CYS A 1 132 ? 6.868 6.934 -1.844 1.00 45.28 132 CYS A CA 1
ATOM 1070 C C . CYS A 1 132 ? 7.885 7.846 -2.535 1.00 45.28 132 CYS A C 1
ATOM 1072 O O . CYS A 1 132 ? 7.661 9.051 -2.671 1.00 45.28 132 CYS A O 1
ATOM 1074 N N . ASN A 1 133 ? 9.018 7.294 -2.963 1.00 50.59 133 ASN A N 1
ATOM 1075 C CA . ASN A 1 133 ? 9.902 8.023 -3.866 1.00 50.59 133 ASN A CA 1
ATOM 1076 C C . ASN A 1 133 ? 9.154 8.166 -5.199 1.00 50.59 133 ASN A C 1
ATOM 1078 O O . ASN A 1 133 ? 8.683 7.160 -5.717 1.00 50.59 133 ASN A O 1
ATOM 1082 N N . ALA A 1 134 ? 9.021 9.370 -5.764 1.00 52.53 134 ALA A N 1
ATOM 1083 C CA . ALA A 1 134 ? 8.280 9.572 -7.017 1.00 52.53 134 ALA A CA 1
ATOM 1084 C C . ALA A 1 134 ? 8.764 8.632 -8.142 1.00 52.53 134 ALA A C 1
ATOM 1086 O O . ALA A 1 134 ? 7.955 8.145 -8.928 1.00 52.53 134 ALA A O 1
ATOM 1087 N N . ASN A 1 135 ? 10.059 8.297 -8.135 1.00 53.94 135 ASN A N 1
ATOM 1088 C CA . ASN A 1 135 ? 10.693 7.406 -9.109 1.00 53.94 135 ASN A CA 1
ATOM 1089 C C . ASN A 1 135 ? 10.382 5.916 -8.880 1.00 53.94 135 ASN A C 1
ATOM 1091 O O . ASN A 1 135 ? 10.608 5.110 -9.771 1.00 53.94 135 ASN A O 1
ATOM 1095 N N . ARG A 1 136 ? 9.876 5.545 -7.698 1.00 65.44 136 ARG A N 1
ATOM 1096 C CA . ARG A 1 136 ? 9.472 4.176 -7.324 1.00 65.44 136 ARG A CA 1
ATOM 1097 C C . ARG A 1 136 ? 8.009 4.077 -6.917 1.00 65.44 136 ARG A C 1
ATOM 1099 O O . ARG A 1 136 ? 7.557 3.013 -6.520 1.00 65.44 136 ARG A O 1
ATOM 1106 N N . LEU A 1 137 ? 7.247 5.162 -7.056 1.00 70.75 137 LEU A N 1
ATOM 1107 C CA . LEU A 1 137 ? 5.850 5.240 -6.638 1.00 70.75 137 LEU A CA 1
ATOM 1108 C C . LEU A 1 137 ? 5.025 4.108 -7.247 1.00 70.75 137 LEU A C 1
ATOM 1110 O O . LEU A 1 137 ? 4.166 3.547 -6.575 1.00 70.75 137 LEU A O 1
ATOM 1114 N N . LEU A 1 138 ? 5.301 3.768 -8.508 1.00 74.12 138 LEU A N 1
ATOM 1115 C CA . LEU A 1 138 ? 4.655 2.643 -9.161 1.00 74.12 138 LEU A CA 1
ATOM 1116 C C . LEU A 1 138 ? 5.006 1.331 -8.452 1.00 74.12 138 LEU A C 1
ATOM 1118 O O . LEU A 1 138 ? 4.094 0.653 -8.003 1.00 74.12 138 LEU A O 1
ATOM 1122 N N . GLU A 1 139 ? 6.287 1.000 -8.282 1.00 75.56 139 GLU A N 1
ATOM 1123 C CA . GLU A 1 139 ? 6.735 -0.214 -7.580 1.00 75.56 139 GLU A CA 1
ATOM 1124 C C . GLU A 1 139 ? 6.195 -0.309 -6.145 1.00 75.56 139 GLU A C 1
ATOM 1126 O O . GLU A 1 139 ? 5.716 -1.368 -5.734 1.00 75.56 139 GLU A O 1
ATOM 1131 N N . ASP A 1 140 ? 6.213 0.799 -5.402 1.00 76.75 140 ASP A N 1
ATOM 1132 C CA . ASP A 1 140 ? 5.715 0.893 -4.029 1.00 76.75 140 ASP A CA 1
ATOM 1133 C C . ASP A 1 140 ? 4.200 0.645 -3.980 1.00 76.75 140 ASP A C 1
ATOM 1135 O O . ASP A 1 140 ? 3.720 -0.155 -3.171 1.00 76.75 140 ASP A O 1
ATOM 1139 N N . LEU A 1 141 ? 3.441 1.257 -4.896 1.00 77.12 141 LEU A N 1
ATOM 1140 C CA . LEU A 1 141 ? 2.008 1.008 -5.058 1.00 77.12 141 LEU A CA 1
ATOM 1141 C C . LEU A 1 141 ? 1.747 -0.451 -5.454 1.00 77.12 141 LEU A C 1
ATOM 1143 O O . LEU A 1 141 ? 0.798 -1.066 -4.960 1.00 77.12 141 LEU A O 1
ATOM 1147 N N . MET A 1 142 ? 2.603 -1.024 -6.310 1.00 77.25 142 MET A N 1
ATOM 1148 C CA . MET A 1 142 ? 2.506 -2.423 -6.711 1.00 77.25 142 MET A CA 1
ATOM 1149 C C . MET A 1 142 ? 2.721 -3.373 -5.545 1.00 77.25 142 MET A C 1
ATOM 1151 O O . MET A 1 142 ? 1.966 -4.333 -5.376 1.00 77.25 142 MET A O 1
ATOM 1155 N N . SER A 1 143 ? 3.739 -3.096 -4.741 1.00 80.50 143 SER A N 1
ATOM 1156 C CA . SER A 1 143 ? 4.060 -3.850 -3.539 1.00 80.50 143 SER A CA 1
ATOM 1157 C C . SER A 1 143 ? 2.923 -3.761 -2.522 1.00 80.50 143 SER A C 1
ATOM 1159 O O . SER A 1 143 ? 2.451 -4.791 -2.040 1.00 80.50 143 SER A O 1
ATOM 1161 N N . LEU A 1 144 ? 2.395 -2.555 -2.282 1.00 82.19 144 LEU A N 1
ATOM 1162 C CA . LEU A 1 144 ? 1.259 -2.338 -1.390 1.00 82.19 144 LEU A CA 1
ATOM 1163 C C . LEU A 1 144 ? 0.033 -3.134 -1.846 1.00 82.19 144 LEU A C 1
ATOM 1165 O O . LEU A 1 144 ? -0.517 -3.904 -1.058 1.00 82.19 144 LEU A O 1
ATOM 1169 N N . TYR A 1 145 ? -0.364 -3.012 -3.114 1.00 83.19 145 TYR A N 1
ATOM 1170 C CA . TYR A 1 145 ? -1.517 -3.736 -3.645 1.00 83.19 145 TYR A CA 1
ATOM 1171 C C . TYR A 1 145 ? -1.344 -5.253 -3.506 1.00 83.19 145 TYR A C 1
ATOM 1173 O O . TYR A 1 145 ? -2.232 -5.932 -2.990 1.00 83.19 145 TYR A O 1
ATOM 1181 N N . LYS A 1 146 ? -0.178 -5.788 -3.902 1.00 82.00 146 LYS A N 1
ATOM 1182 C CA . LYS A 1 146 ? 0.138 -7.218 -3.758 1.00 82.00 146 LYS A CA 1
ATOM 1183 C C . LYS A 1 146 ? 0.068 -7.661 -2.298 1.00 82.00 146 LYS A C 1
ATOM 1185 O O . LYS A 1 146 ? -0.514 -8.705 -2.022 1.00 82.00 146 LYS A O 1
ATOM 1190 N N . SER A 1 147 ? 0.610 -6.862 -1.380 1.00 85.06 147 SER A N 1
ATOM 1191 C CA . SER A 1 147 ? 0.611 -7.175 0.049 1.00 85.06 147 SER A CA 1
ATOM 1192 C C . SER A 1 147 ? -0.804 -7.245 0.626 1.00 85.06 147 SER A C 1
ATOM 1194 O O . SER A 1 147 ? -1.100 -8.158 1.388 1.00 85.06 147 SER A O 1
ATOM 1196 N N . ILE A 1 148 ? -1.705 -6.340 0.227 1.00 86.75 148 ILE A N 1
ATOM 1197 C CA . ILE A 1 148 ? -3.095 -6.345 0.697 1.00 86.75 148 ILE A CA 1
ATOM 1198 C C . ILE A 1 148 ? -3.858 -7.519 0.074 1.00 86.75 148 ILE A C 1
ATOM 1200 O O . ILE A 1 148 ? -4.595 -8.215 0.770 1.00 86.75 148 ILE A O 1
ATOM 1204 N N . LEU A 1 149 ? -3.653 -7.781 -1.218 1.00 87.12 149 LEU A N 1
ATOM 1205 C CA . LEU A 1 149 ? -4.318 -8.875 -1.920 1.00 87.12 149 LEU A CA 1
ATOM 1206 C C . LEU A 1 149 ? -3.932 -10.237 -1.327 1.00 87.12 149 LEU A C 1
ATOM 1208 O O . LEU A 1 149 ? -4.805 -11.069 -1.101 1.00 87.12 149 LEU A O 1
ATOM 1212 N N . GLN A 1 150 ? -2.658 -10.439 -0.981 1.00 86.44 150 GLN A N 1
ATOM 1213 C CA . GLN A 1 150 ? -2.179 -11.662 -0.321 1.00 86.44 150 GLN A CA 1
ATOM 1214 C C . GLN A 1 150 ? -2.805 -11.910 1.059 1.00 86.44 150 GLN A C 1
ATOM 1216 O O . GLN A 1 150 ? -2.872 -13.059 1.485 1.00 86.44 150 GLN A O 1
ATOM 1221 N N . ARG A 1 151 ? -3.273 -10.865 1.754 1.00 88.69 151 ARG A N 1
ATOM 1222 C CA . ARG A 1 151 ? -3.960 -11.006 3.051 1.00 88.69 151 ARG A CA 1
ATOM 1223 C C . ARG A 1 151 ? -5.416 -11.438 2.911 1.00 88.69 151 ARG A C 1
ATOM 1225 O O . ARG A 1 151 ? -5.975 -11.983 3.856 1.00 88.69 151 ARG A O 1
ATOM 1232 N N . LEU A 1 152 ? -6.039 -11.144 1.771 1.00 89.06 152 LEU A N 1
ATOM 1233 C CA . LEU A 1 152 ? -7.480 -11.301 1.557 1.00 89.06 152 LEU A CA 1
ATOM 1234 C C . LEU A 1 152 ? -7.847 -12.428 0.603 1.00 89.06 152 LEU A C 1
ATOM 1236 O O . LEU A 1 152 ? -8.990 -12.881 0.605 1.00 89.06 152 LEU A O 1
ATOM 1240 N N . MET A 1 153 ? -6.922 -12.835 -0.257 1.00 87.19 153 MET A N 1
ATOM 1241 C CA . MET A 1 153 ? -7.234 -13.679 -1.401 1.00 87.19 153 MET A CA 1
ATOM 1242 C C . MET A 1 153 ? -6.259 -14.835 -1.511 1.00 87.19 153 MET A C 1
ATOM 1244 O O . MET A 1 153 ? -5.140 -14.789 -0.997 1.00 87.19 153 MET A O 1
ATOM 1248 N N . MET A 1 154 ? -6.696 -15.878 -2.211 1.00 81.62 154 MET A N 1
ATOM 1249 C CA . MET A 1 154 ? -5.851 -17.029 -2.506 1.00 81.62 154 MET A CA 1
ATOM 1250 C C . MET A 1 154 ? -4.529 -16.569 -3.143 1.00 81.62 154 MET A C 1
ATOM 1252 O O . MET A 1 154 ? -4.562 -15.746 -4.066 1.00 81.62 154 MET A O 1
ATOM 1256 N N . PRO A 1 155 ? -3.368 -17.090 -2.696 1.00 69.12 155 PRO A N 1
ATOM 1257 C CA . PRO A 1 155 ? -2.077 -16.680 -3.228 1.00 69.12 155 PRO A CA 1
ATOM 1258 C C . PRO A 1 155 ? -2.026 -16.845 -4.750 1.00 69.12 155 PRO A C 1
ATOM 1260 O O . PRO A 1 155 ? -2.117 -17.952 -5.279 1.00 69.12 155 PRO A O 1
ATOM 1263 N N . ARG A 1 156 ? -1.869 -15.729 -5.464 1.00 70.00 156 ARG A N 1
ATOM 1264 C CA . ARG A 1 156 ? -1.653 -15.700 -6.913 1.00 70.00 156 ARG A CA 1
ATOM 1265 C C . ARG A 1 156 ? -0.347 -14.983 -7.214 1.00 70.00 156 ARG A C 1
ATOM 1267 O O . ARG A 1 156 ? -0.035 -13.942 -6.637 1.00 70.00 156 ARG A O 1
ATOM 1274 N N . THR A 1 157 ? 0.429 -15.539 -8.135 1.00 66.75 157 THR A N 1
ATOM 1275 C CA . THR A 1 157 ? 1.657 -14.917 -8.627 1.00 66.75 157 THR A CA 1
ATOM 1276 C C . THR A 1 157 ? 1.320 -13.962 -9.766 1.00 66.75 157 THR A C 1
ATOM 1278 O O . THR A 1 157 ? 1.070 -14.393 -10.890 1.00 66.75 157 THR A O 1
ATOM 1281 N N . PHE A 1 158 ? 1.317 -12.657 -9.485 1.00 71.88 158 PHE A N 1
ATOM 1282 C CA . PHE A 1 158 ? 1.181 -11.630 -10.520 1.00 71.88 158 PHE A CA 1
ATOM 1283 C C . PHE A 1 158 ? 2.554 -11.206 -11.039 1.00 71.88 158 PHE A C 1
ATOM 1285 O O . PHE A 1 158 ? 3.340 -10.578 -10.319 1.00 71.88 158 PHE A O 1
ATOM 1292 N N . CYS A 1 159 ? 2.821 -11.516 -12.306 1.00 65.81 159 CYS A N 1
ATOM 1293 C CA . CYS A 1 159 ? 4.068 -11.148 -12.977 1.00 65.81 159 CYS A CA 1
ATOM 1294 C C . CYS A 1 159 ? 4.032 -9.733 -13.575 1.00 65.81 159 CYS A C 1
ATOM 1296 O O . CYS A 1 159 ? 5.077 -9.112 -13.715 1.00 65.81 159 CYS A O 1
ATOM 1298 N N . THR A 1 160 ? 2.849 -9.204 -13.905 1.00 69.94 160 THR A N 1
ATOM 1299 C CA . THR A 1 160 ? 2.683 -7.886 -14.542 1.00 69.94 160 THR A CA 1
ATOM 1300 C C . THR A 1 160 ? 1.591 -7.081 -13.853 1.00 69.94 160 THR A C 1
ATOM 1302 O O . THR A 1 160 ? 0.696 -7.650 -13.229 1.00 69.94 160 THR A O 1
ATOM 1305 N N . TRP A 1 161 ? 1.630 -5.750 -13.975 1.00 72.88 161 TRP A N 1
ATOM 1306 C CA . TRP A 1 161 ? 0.572 -4.914 -13.407 1.00 72.88 161 TRP A CA 1
ATOM 1307 C C . TRP A 1 161 ? -0.728 -5.001 -14.188 1.00 72.88 161 TRP A C 1
ATOM 1309 O O . TRP A 1 161 ? -1.795 -4.886 -13.607 1.00 72.88 161 TRP A O 1
ATOM 1319 N N . LYS A 1 162 ? -0.665 -5.298 -15.488 1.00 75.62 162 LYS A N 1
ATOM 1320 C CA . LYS A 1 162 ? -1.859 -5.615 -16.270 1.00 75.62 162 LYS A CA 1
ATOM 1321 C C . LYS A 1 162 ? -2.640 -6.783 -15.661 1.00 75.62 162 LYS A C 1
ATOM 1323 O O . LYS A 1 162 ? -3.840 -6.665 -15.469 1.00 75.62 162 LYS A O 1
ATOM 1328 N N . ALA A 1 163 ? -1.952 -7.858 -15.268 1.00 78.38 163 ALA A N 1
ATOM 1329 C CA . ALA A 1 163 ? -2.593 -8.981 -14.583 1.00 78.38 163 ALA A CA 1
ATOM 1330 C C . ALA A 1 163 ? -3.187 -8.591 -13.218 1.00 78.38 163 ALA A C 1
ATOM 1332 O O . ALA A 1 163 ? -4.137 -9.220 -12.773 1.00 78.38 163 ALA A O 1
ATOM 1333 N N . VAL A 1 164 ? -2.628 -7.568 -12.565 1.00 75.62 164 VAL A N 1
ATOM 1334 C CA . VAL A 1 164 ? -3.153 -7.007 -11.314 1.00 75.62 164 VAL A CA 1
ATOM 1335 C C . VAL A 1 164 ? -4.383 -6.127 -11.565 1.00 75.62 164 VAL A C 1
ATOM 1337 O O . VAL A 1 164 ? -5.370 -6.234 -10.851 1.00 75.62 164 VAL A O 1
ATOM 1340 N N . ALA A 1 165 ? -4.345 -5.271 -12.584 1.00 74.88 165 ALA A N 1
ATOM 1341 C CA . ALA A 1 165 ? -5.431 -4.359 -12.928 1.00 74.88 165 ALA A CA 1
ATOM 1342 C C . ALA A 1 165 ? -6.650 -5.093 -13.505 1.00 74.88 165 ALA A C 1
ATOM 1344 O O . ALA A 1 165 ? -7.780 -4.717 -13.202 1.00 74.88 165 ALA A O 1
ATOM 1345 N N . ASP A 1 166 ? -6.416 -6.146 -14.292 1.00 80.00 166 ASP A N 1
ATOM 1346 C CA . ASP A 1 166 ? -7.460 -6.986 -14.889 1.00 80.00 166 ASP A CA 1
ATOM 1347 C C . ASP A 1 166 ? -8.061 -7.978 -13.868 1.00 80.00 166 ASP A C 1
ATOM 1349 O O . ASP A 1 166 ? -9.028 -8.676 -14.171 1.00 80.00 166 ASP A O 1
ATOM 1353 N N . TYR A 1 167 ? -7.489 -8.073 -12.663 1.00 82.31 167 TYR A N 1
ATOM 1354 C CA . TYR A 1 167 ? -7.951 -8.999 -11.640 1.00 82.31 167 TYR A CA 1
ATOM 1355 C C . TYR A 1 167 ? -9.272 -8.531 -11.016 1.00 82.31 167 TYR A C 1
ATOM 1357 O O . TYR A 1 167 ? -9.375 -7.420 -10.487 1.00 82.31 167 TYR A O 1
ATOM 1365 N N . ASP A 1 168 ? -10.284 -9.400 -11.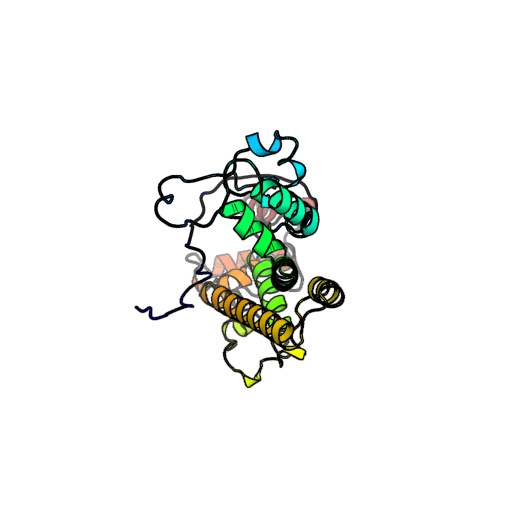044 1.00 84.56 168 ASP A N 1
ATOM 1366 C CA . ASP A 1 168 ? -11.576 -9.118 -10.426 1.00 84.56 168 ASP A CA 1
ATOM 1367 C C . ASP A 1 168 ? -11.531 -9.397 -8.921 1.00 84.56 168 ASP A C 1
ATOM 1369 O O . ASP A 1 168 ? -11.695 -10.527 -8.454 1.00 84.56 168 ASP A O 1
ATOM 1373 N N . VAL A 1 169 ? -11.325 -8.329 -8.149 1.00 84.75 169 VAL A N 1
ATOM 1374 C CA . VAL A 1 169 ? -11.364 -8.372 -6.682 1.00 84.75 169 VAL A CA 1
ATOM 1375 C C . VAL A 1 169 ? -12.744 -8.743 -6.136 1.00 84.75 169 VAL A C 1
ATOM 1377 O O . VAL A 1 169 ? -12.841 -9.152 -4.983 1.00 84.75 169 VAL A O 1
ATOM 1380 N N . ASN A 1 170 ? -13.812 -8.635 -6.930 1.00 85.12 170 ASN A N 1
ATOM 1381 C CA . ASN A 1 170 ? -15.175 -8.920 -6.484 1.00 85.12 170 ASN A CA 1
ATOM 1382 C C . ASN A 1 170 ? -15.579 -10.387 -6.691 1.00 85.12 170 ASN A C 1
ATOM 1384 O O . ASN A 1 170 ? -16.646 -10.778 -6.227 1.00 85.12 170 ASN A O 1
ATOM 1388 N N . ASP A 1 171 ? -14.742 -11.212 -7.332 1.00 87.38 171 ASP A N 1
ATOM 1389 C CA . ASP A 1 171 ? -15.003 -12.650 -7.439 1.00 87.38 171 ASP A CA 1
ATOM 1390 C C . ASP A 1 171 ? -14.772 -13.333 -6.083 1.00 87.38 171 ASP A C 1
ATOM 1392 O O . ASP A 1 171 ? -13.642 -13.669 -5.711 1.00 87.38 171 ASP A O 1
ATOM 1396 N N . GLU A 1 172 ? -15.871 -13.554 -5.358 1.00 86.12 172 GLU A N 1
ATOM 1397 C CA . GLU A 1 172 ? -15.908 -14.169 -4.026 1.00 86.12 172 GLU A CA 1
ATOM 1398 C C . GLU A 1 172 ? -15.224 -15.542 -3.973 1.00 86.12 172 GLU A C 1
ATOM 1400 O O . GLU A 1 172 ? -14.705 -15.936 -2.931 1.00 86.12 172 GLU A O 1
ATOM 1405 N N . ARG A 1 173 ? -15.132 -16.263 -5.100 1.00 85.94 173 ARG A N 1
ATOM 1406 C CA . ARG A 1 173 ? -14.453 -17.572 -5.161 1.00 85.94 173 ARG A CA 1
ATOM 1407 C C . ARG A 1 173 ? -12.954 -17.476 -4.886 1.00 85.94 173 ARG A C 1
ATOM 1409 O O . ARG A 1 173 ? -12.327 -18.483 -4.568 1.00 85.94 173 ARG A O 1
ATOM 1416 N N . ASN A 1 174 ? -12.374 -16.287 -5.037 1.00 85.94 174 ASN A N 1
ATOM 1417 C CA . ASN A 1 174 ? -10.965 -16.040 -4.754 1.00 85.94 174 ASN A CA 1
ATOM 1418 C C . ASN A 1 174 ? -10.719 -15.517 -3.332 1.00 85.94 174 ASN A C 1
ATOM 1420 O O . ASN A 1 174 ? -9.558 -15.344 -2.955 1.00 85.94 174 ASN A O 1
ATOM 1424 N N . HIS A 1 175 ? -11.775 -15.226 -2.565 1.00 90.25 175 HIS A N 1
ATOM 1425 C CA . HIS A 1 175 ? -11.671 -14.636 -1.233 1.00 90.25 175 HIS A CA 1
ATOM 1426 C C . HIS A 1 175 ? -11.287 -15.710 -0.222 1.00 90.25 175 HIS A C 1
ATOM 1428 O O . HIS A 1 175 ? -11.809 -16.825 -0.239 1.00 90.25 175 HIS A O 1
ATOM 1434 N N . LEU A 1 176 ? -10.378 -15.368 0.684 1.00 90.19 176 LEU A N 1
ATOM 1435 C CA . LEU A 1 176 ? -10.107 -16.201 1.844 1.00 90.19 176 LEU A CA 1
ATOM 1436 C C . LEU A 1 176 ? -11.300 -16.138 2.813 1.00 90.19 176 LEU A C 1
ATOM 1438 O O . LEU A 1 176 ? -11.921 -15.077 2.960 1.00 90.19 176 LEU A O 1
ATOM 1442 N N . PRO A 1 177 ? -11.614 -17.241 3.517 1.00 91.94 177 PRO A N 1
ATOM 1443 C CA . PRO A 1 177 ? -12.541 -17.182 4.640 1.00 91.94 177 PRO A CA 1
ATOM 1444 C C . PRO A 1 177 ? -12.002 -16.222 5.708 1.00 91.94 177 PRO A C 1
ATOM 1446 O O . PRO A 1 177 ? -10.789 -16.034 5.830 1.00 91.94 177 PRO A O 1
ATOM 1449 N N . LEU A 1 178 ? -12.895 -15.616 6.496 1.00 91.69 178 LEU A N 1
ATOM 1450 C CA . LEU A 1 178 ? -12.542 -14.555 7.449 1.00 91.69 178 LEU A CA 1
ATOM 1451 C C . LEU A 1 178 ? -11.462 -14.992 8.452 1.00 91.69 178 LEU A C 1
ATOM 1453 O O . LEU A 1 178 ? -10.639 -14.193 8.890 1.00 91.69 178 LEU A O 1
ATOM 1457 N N . GLU A 1 179 ? -11.457 -16.271 8.801 1.00 90.38 179 GLU A N 1
ATOM 1458 C CA . GLU A 1 179 ? -10.532 -16.900 9.734 1.00 90.38 179 GLU A CA 1
ATOM 1459 C C . GLU A 1 179 ? -9.115 -17.023 9.163 1.00 90.38 179 GLU A C 1
ATOM 1461 O O . GLU A 1 179 ? -8.159 -17.048 9.935 1.00 90.38 179 GLU A O 1
ATOM 1466 N N . ALA A 1 180 ? -8.984 -17.077 7.835 1.00 90.25 180 ALA A N 1
ATOM 1467 C CA . ALA A 1 180 ? -7.712 -17.165 7.123 1.00 90.25 180 ALA A CA 1
ATOM 1468 C C . ALA A 1 180 ? -7.171 -15.795 6.679 1.00 90.25 180 ALA A C 1
ATOM 1470 O O . ALA A 1 180 ? -6.055 -15.726 6.167 1.00 90.25 180 ALA A O 1
ATOM 1471 N N . VAL A 1 181 ? -7.937 -14.713 6.869 1.00 91.00 181 VAL A N 1
ATOM 1472 C CA . VAL A 1 181 ? -7.473 -13.353 6.576 1.00 91.00 181 VAL A CA 1
ATOM 1473 C C . VAL A 1 181 ? -6.347 -12.970 7.536 1.00 91.00 181 VAL A C 1
ATOM 1475 O O . VAL A 1 181 ? -6.455 -13.122 8.757 1.00 91.00 181 VAL A O 1
ATOM 1478 N N . ASP A 1 182 ? -5.262 -12.431 6.985 1.00 89.69 182 ASP A N 1
ATOM 1479 C CA . ASP A 1 182 ? -4.141 -11.940 7.782 1.00 89.69 182 ASP A CA 1
ATOM 1480 C C . ASP A 1 182 ? -4.368 -10.484 8.228 1.00 89.69 182 ASP A C 1
ATOM 1482 O O . ASP A 1 182 ? -4.251 -9.534 7.451 1.00 89.69 182 ASP A O 1
ATOM 1486 N N . PHE A 1 183 ? -4.681 -10.317 9.515 1.00 87.94 183 PHE A N 1
ATOM 1487 C CA . PHE A 1 183 ? -4.855 -9.020 10.181 1.00 87.94 183 PHE A CA 1
ATOM 1488 C C . PHE A 1 183 ? -3.546 -8.449 10.760 1.00 87.94 183 PHE A C 1
ATOM 1490 O O . PHE A 1 183 ? -3.542 -7.350 11.318 1.00 87.94 183 PHE A O 1
ATOM 1497 N N . GLY A 1 184 ? -2.432 -9.173 10.618 1.00 87.44 184 GLY A N 1
ATOM 1498 C CA . GLY A 1 184 ? -1.116 -8.791 11.108 1.00 87.44 184 GLY A CA 1
ATOM 1499 C C . GLY A 1 184 ? -0.835 -9.212 12.554 1.00 87.44 184 GLY A C 1
ATOM 1500 O O . GLY A 1 184 ? -1.719 -9.330 13.400 1.00 87.44 184 GLY A O 1
ATOM 1501 N N . VAL A 1 185 ? 0.450 -9.399 12.865 1.00 85.31 185 VAL A N 1
ATOM 1502 C CA . VAL A 1 185 ? 0.917 -9.921 14.165 1.00 85.31 185 VAL A CA 1
ATOM 1503 C C . VAL A 1 185 ? 0.464 -9.058 15.348 1.00 85.31 185 VAL A C 1
ATOM 1505 O O . VAL A 1 185 ? 0.018 -9.596 16.358 1.00 85.31 185 VAL A O 1
ATOM 1508 N N . LYS A 1 186 ? 0.523 -7.724 15.220 1.00 83.00 186 LYS A N 1
ATOM 1509 C CA . LYS A 1 186 ? 0.099 -6.795 16.285 1.00 83.00 186 LYS A CA 1
ATOM 1510 C C . LYS A 1 186 ? -1.371 -6.991 16.668 1.00 83.00 186 LYS A C 1
ATOM 1512 O O . LYS A 1 186 ? -1.686 -6.988 17.850 1.00 83.00 186 LYS A O 1
ATOM 1517 N N . PHE A 1 187 ? -2.248 -7.237 15.692 1.00 88.88 187 PHE A N 1
ATOM 1518 C CA . PHE A 1 187 ? -3.658 -7.524 15.951 1.00 88.88 187 PHE A CA 1
ATOM 1519 C C . PHE A 1 187 ? -3.831 -8.785 16.805 1.00 88.88 187 PHE A C 1
ATOM 1521 O O . PHE A 1 187 ? -4.592 -8.779 17.765 1.00 88.88 187 PHE A O 1
ATOM 1528 N N . TYR A 1 188 ? -3.099 -9.858 16.496 1.00 89.94 188 TYR A N 1
ATOM 1529 C CA . TYR A 1 188 ? -3.195 -11.110 17.249 1.00 89.94 188 TYR A CA 1
ATOM 1530 C C . TYR A 1 188 ? -2.626 -11.009 18.670 1.00 89.94 188 TYR A C 1
ATOM 1532 O O . TYR A 1 188 ? -3.171 -11.630 19.583 1.00 89.94 188 TYR A O 1
ATOM 1540 N N . ILE A 1 189 ? -1.577 -10.203 18.872 1.00 87.19 189 ILE A N 1
ATOM 1541 C CA . ILE A 1 189 ? -1.041 -9.906 20.209 1.00 87.19 189 ILE A CA 1
ATOM 1542 C C . ILE A 1 189 ? -2.099 -9.185 21.056 1.00 87.19 189 ILE A C 1
ATOM 1544 O O . ILE A 1 189 ? -2.414 -9.650 22.151 1.00 87.19 189 ILE A O 1
ATOM 1548 N N . GLU A 1 190 ? -2.694 -8.108 20.535 1.00 87.44 190 GLU A N 1
ATOM 1549 C CA . GLU A 1 190 ? -3.743 -7.349 21.238 1.00 87.44 190 GLU A CA 1
ATOM 1550 C C . GLU A 1 190 ? -5.001 -8.195 21.474 1.00 87.44 190 GLU A C 1
ATOM 1552 O O . GLU A 1 190 ? -5.598 -8.155 22.550 1.00 87.44 190 GLU A O 1
ATOM 1557 N N . LEU A 1 191 ? -5.379 -9.036 20.505 1.00 89.94 191 LEU A N 1
ATOM 1558 C CA . LEU A 1 191 ? -6.514 -9.946 20.639 1.00 89.94 191 LEU A CA 1
ATOM 1559 C C . LEU A 1 191 ? -6.336 -10.881 21.841 1.00 89.94 191 LEU A C 1
ATOM 1561 O O . LEU A 1 191 ? -7.267 -11.025 22.635 1.00 89.94 191 LEU A O 1
ATOM 1565 N N . GLY A 1 192 ? -5.139 -11.454 22.009 1.00 88.44 192 GLY A N 1
ATOM 1566 C CA . GLY A 1 192 ? -4.808 -12.320 23.143 1.00 88.44 192 GLY A CA 1
ATOM 1567 C C . GLY A 1 192 ? -4.900 -11.626 24.508 1.00 88.44 192 GLY A C 1
ATOM 1568 O O . GLY A 1 192 ? -5.121 -12.293 25.518 1.00 88.44 192 GLY A O 1
ATOM 1569 N N . GLN A 1 193 ? -4.783 -10.297 24.548 1.00 87.19 193 GLN A N 1
ATOM 1570 C CA . GLN A 1 193 ? -4.862 -9.492 25.772 1.00 87.19 193 GLN A CA 1
ATOM 1571 C C . GLN A 1 193 ? -6.272 -8.934 26.038 1.00 87.19 193 GLN A C 1
ATOM 1573 O O . GLN A 1 193 ? -6.636 -8.699 27.189 1.00 87.19 193 GLN A O 1
ATOM 1578 N N . SER A 1 194 ? -7.085 -8.760 24.992 1.00 83.12 194 SER A N 1
ATOM 1579 C CA . SER A 1 194 ? -8.351 -8.009 25.018 1.00 83.12 194 SER A CA 1
ATOM 1580 C C . SER A 1 194 ? -9.515 -8.650 25.795 1.00 83.12 194 SER A C 1
ATOM 1582 O O . SER A 1 194 ? -10.468 -7.951 26.130 1.00 83.12 194 SER A O 1
ATOM 1584 N N . ARG A 1 195 ? -9.464 -9.964 26.083 1.00 86.88 195 ARG A N 1
ATOM 1585 C CA . ARG A 1 195 ? -10.554 -10.749 26.718 1.00 86.88 195 ARG A CA 1
ATOM 1586 C C . ARG A 1 195 ? -11.947 -10.518 26.090 1.00 86.88 195 ARG A C 1
ATOM 1588 O O . ARG A 1 195 ? -12.958 -10.601 26.784 1.00 86.88 195 ARG A O 1
ATOM 1595 N N . LEU A 1 196 ? -12.003 -10.209 24.794 1.00 89.44 196 LEU A N 1
ATOM 1596 C CA . LEU A 1 196 ? -13.250 -9.940 24.077 1.00 89.44 196 LEU A CA 1
ATOM 1597 C C . LEU A 1 196 ? -14.040 -11.221 23.796 1.00 89.44 196 LEU A C 1
ATOM 1599 O O . LEU A 1 196 ? -13.465 -12.285 23.562 1.00 89.44 196 LEU A O 1
ATOM 1603 N N . ASP A 1 197 ? -15.367 -11.093 23.756 1.00 91.75 197 ASP A N 1
ATOM 1604 C CA . ASP A 1 197 ? -16.239 -12.169 23.292 1.00 91.75 197 ASP A CA 1
ATOM 1605 C C . ASP A 1 197 ? -16.018 -12.472 21.800 1.00 91.75 197 ASP A C 1
ATOM 1607 O O . ASP A 1 197 ? -15.754 -11.584 20.982 1.00 91.75 197 ASP A O 1
ATOM 1611 N N . SER A 1 198 ? -16.195 -13.742 21.443 1.00 89.56 198 SER A N 1
ATOM 1612 C CA . SER A 1 198 ? -16.045 -14.254 20.081 1.00 89.56 198 SER A CA 1
ATOM 1613 C C . SER A 1 198 ? -16.876 -13.497 19.033 1.00 89.56 198 SER A C 1
ATOM 1615 O O . SER A 1 198 ? -16.386 -13.281 17.922 1.00 89.56 198 SER A O 1
ATOM 1617 N N . GLY A 1 199 ? -18.084 -13.027 19.369 1.00 91.94 199 GLY A N 1
ATOM 1618 C CA . GLY A 1 199 ? -18.936 -12.256 18.462 1.00 91.94 199 GLY A CA 1
ATOM 1619 C C . GLY A 1 199 ? -18.396 -10.851 18.181 1.00 91.94 199 GLY A C 1
ATOM 1620 O O . GLY A 1 199 ? -18.429 -10.382 17.038 1.00 91.94 199 GLY A O 1
ATOM 1621 N N . ILE A 1 200 ? -17.821 -10.197 19.195 1.00 89.81 200 ILE A N 1
ATOM 1622 C CA . ILE A 1 200 ? -17.169 -8.887 19.037 1.00 89.81 200 ILE A CA 1
ATOM 1623 C C . ILE A 1 200 ? -15.914 -9.045 18.179 1.00 89.81 200 ILE A C 1
ATOM 1625 O O . ILE A 1 200 ? -15.725 -8.305 17.215 1.00 89.81 200 ILE A O 1
ATOM 1629 N N . VAL A 1 201 ? -15.095 -10.061 18.464 1.00 91.06 201 VAL A N 1
ATOM 1630 C CA . VAL A 1 201 ? -13.889 -10.365 17.679 1.00 91.06 201 VAL A CA 1
ATOM 1631 C C . VAL A 1 201 ? -14.240 -10.636 16.217 1.00 91.06 201 VAL A C 1
ATOM 1633 O O . VAL A 1 201 ? -13.591 -10.094 15.320 1.00 91.06 201 VAL A O 1
ATOM 1636 N N . HIS A 1 202 ? -15.282 -11.432 15.960 1.00 93.12 202 HIS A N 1
ATOM 1637 C CA . HIS A 1 202 ? -15.772 -11.689 14.607 1.00 93.12 202 HIS A CA 1
ATOM 1638 C C . HIS A 1 202 ? -16.181 -10.390 13.897 1.00 93.12 202 HIS A C 1
ATOM 1640 O O . HIS A 1 202 ? -15.809 -10.171 12.745 1.00 93.12 202 HIS A O 1
ATOM 1646 N N . THR A 1 203 ? -16.881 -9.494 14.596 1.00 91.19 203 THR A N 1
ATOM 1647 C CA . THR A 1 203 ? -17.302 -8.190 14.059 1.00 91.19 203 THR A CA 1
ATOM 1648 C C . THR A 1 203 ? -16.104 -7.306 13.705 1.00 91.19 203 THR A C 1
ATOM 1650 O O . THR A 1 203 ? -16.045 -6.769 12.599 1.00 91.19 203 THR A O 1
ATOM 1653 N N . VAL A 1 204 ? -15.106 -7.206 14.590 1.00 90.12 204 VAL A N 1
ATOM 1654 C CA . VAL A 1 204 ? -13.878 -6.433 14.333 1.00 90.12 204 VAL A CA 1
ATOM 1655 C C . VAL A 1 204 ? -13.112 -7.001 13.136 1.00 90.12 204 VAL A C 1
ATOM 1657 O O . VAL A 1 204 ? -12.708 -6.244 12.254 1.00 90.12 204 VAL A O 1
ATOM 1660 N N . LYS A 1 205 ? -12.959 -8.331 13.053 1.00 93.19 205 LYS A N 1
ATOM 1661 C CA . LYS A 1 205 ? -12.337 -8.992 11.896 1.00 93.19 205 LYS A CA 1
ATOM 1662 C C . LYS A 1 205 ? -13.095 -8.696 10.606 1.00 93.19 205 LYS A C 1
ATOM 1664 O O . LYS A 1 205 ? -12.477 -8.363 9.597 1.00 93.19 205 LYS A O 1
ATOM 1669 N N . LYS A 1 206 ? -14.428 -8.782 10.628 1.00 93.00 206 LYS A N 1
ATOM 1670 C CA . LYS A 1 206 ? -15.271 -8.474 9.468 1.00 93.00 206 LYS A CA 1
ATOM 1671 C C . LYS A 1 206 ? -15.047 -7.036 8.997 1.00 93.00 206 LYS A C 1
ATOM 1673 O O . LYS A 1 206 ? -14.771 -6.830 7.821 1.00 93.00 206 LYS A O 1
ATOM 1678 N N . HIS A 1 207 ? -15.064 -6.066 9.912 1.00 89.62 207 HIS A N 1
ATOM 1679 C CA . HIS A 1 207 ? -14.775 -4.669 9.583 1.00 89.62 207 HIS A CA 1
ATOM 1680 C C . HIS A 1 207 ? -13.362 -4.481 9.017 1.00 89.62 207 HIS A C 1
ATOM 1682 O O . HIS A 1 207 ? -13.195 -3.771 8.028 1.00 89.62 207 HIS A O 1
ATOM 1688 N N . GLY A 1 208 ? -12.354 -5.143 9.594 1.00 89.44 208 GLY A N 1
ATOM 1689 C CA . GLY A 1 208 ? -10.985 -5.101 9.079 1.00 89.44 208 GLY A CA 1
ATOM 1690 C C . GLY A 1 208 ? -10.875 -5.654 7.655 1.00 89.44 208 GLY A C 1
ATOM 1691 O O . GLY A 1 208 ? -10.280 -5.019 6.786 1.00 89.44 208 GLY A O 1
ATOM 1692 N N . ARG A 1 209 ? -11.516 -6.795 7.375 1.00 91.75 209 ARG A N 1
ATOM 1693 C CA . ARG A 1 209 ? -11.572 -7.382 6.029 1.00 91.75 209 ARG A CA 1
ATOM 1694 C C . ARG A 1 209 ? -12.259 -6.436 5.046 1.00 91.75 209 ARG A C 1
ATOM 1696 O O . ARG A 1 209 ? -11.719 -6.177 3.974 1.00 91.75 209 ARG A O 1
ATOM 1703 N N . ASP A 1 210 ? -13.424 -5.908 5.412 1.00 90.25 210 ASP A N 1
ATOM 1704 C CA . ASP A 1 210 ? -14.212 -5.026 4.549 1.00 90.25 210 ASP A CA 1
ATOM 1705 C C . ASP A 1 210 ? -13.453 -3.713 4.260 1.00 90.25 210 ASP A C 1
ATOM 1707 O O . ASP A 1 210 ? -13.481 -3.210 3.134 1.00 90.25 210 ASP A O 1
ATOM 1711 N N . PHE A 1 211 ? -12.683 -3.206 5.232 1.00 89.31 211 PHE A N 1
ATOM 1712 C CA . PHE A 1 211 ? -11.754 -2.091 5.034 1.00 89.31 211 PHE A CA 1
ATOM 1713 C C . PHE A 1 211 ? -10.664 -2.418 4.004 1.00 89.31 211 PHE A C 1
ATOM 1715 O O . PHE A 1 211 ? -10.468 -1.643 3.067 1.00 89.31 211 PHE A O 1
ATOM 1722 N N . LEU A 1 212 ? -9.974 -3.560 4.133 1.00 89.25 212 LEU A N 1
ATOM 1723 C CA . LEU A 1 212 ? -8.942 -3.970 3.169 1.00 89.25 212 LEU A CA 1
ATOM 1724 C C . LEU A 1 212 ? -9.522 -4.172 1.765 1.00 89.25 212 LEU A C 1
ATOM 1726 O O . LEU A 1 212 ? -8.908 -3.761 0.781 1.00 89.25 212 LEU A O 1
ATOM 1730 N N . MET A 1 213 ? -10.718 -4.759 1.669 1.00 89.75 213 MET A N 1
ATOM 1731 C CA . MET A 1 213 ? -11.418 -4.950 0.398 1.00 89.75 213 MET A CA 1
ATOM 1732 C C . MET A 1 213 ? -11.725 -3.610 -0.259 1.00 89.75 213 MET A C 1
ATOM 1734 O O . MET A 1 213 ? -11.454 -3.415 -1.446 1.00 89.75 213 MET A O 1
ATOM 1738 N N . LYS A 1 214 ? -12.232 -2.649 0.521 1.00 88.38 214 LYS A N 1
ATOM 1739 C CA . LYS A 1 214 ? -12.491 -1.308 0.009 1.00 88.38 214 LYS A CA 1
ATOM 1740 C C . LYS A 1 214 ? -11.198 -0.620 -0.418 1.00 88.38 214 LYS A C 1
ATOM 1742 O O . LYS A 1 214 ? -11.164 -0.015 -1.484 1.00 88.38 214 LYS A O 1
ATOM 1747 N N . LEU A 1 215 ? -10.123 -0.757 0.356 1.00 85.88 215 LEU A N 1
ATOM 1748 C CA . LEU A 1 215 ? -8.815 -0.216 -0.000 1.00 85.88 215 LEU A CA 1
ATOM 1749 C C . LEU A 1 215 ? -8.301 -0.792 -1.331 1.00 85.88 215 LEU A C 1
ATOM 1751 O O . LEU A 1 215 ? -7.868 -0.017 -2.179 1.00 85.88 215 LEU A O 1
ATOM 1755 N N . LEU A 1 216 ? -8.410 -2.106 -1.565 1.00 86.94 216 LEU A N 1
ATOM 1756 C CA . LEU A 1 216 ? -8.044 -2.724 -2.850 1.00 86.94 216 LEU A CA 1
ATOM 1757 C C . LEU A 1 216 ? -8.829 -2.137 -4.024 1.00 86.94 216 LEU A C 1
ATOM 1759 O O . LEU A 1 216 ? -8.229 -1.784 -5.038 1.00 86.94 216 LEU A O 1
ATOM 1763 N N . GLN A 1 217 ? -10.149 -1.997 -3.882 1.00 86.00 217 GLN A N 1
ATOM 1764 C CA . GLN A 1 217 ? -11.002 -1.409 -4.919 1.00 86.00 217 GLN A CA 1
ATOM 1765 C C . GLN A 1 217 ? -10.599 0.039 -5.221 1.00 86.00 217 GLN A C 1
ATOM 1767 O O . GLN A 1 217 ? -10.474 0.432 -6.379 1.00 86.00 217 GLN A O 1
ATOM 1772 N N . GLU A 1 218 ? -10.366 0.839 -4.181 1.00 84.62 218 GLU A N 1
ATOM 1773 C CA . GLU A 1 218 ? -9.959 2.237 -4.322 1.00 84.62 218 GLU A CA 1
ATOM 1774 C C . GLU A 1 218 ? -8.564 2.366 -4.961 1.00 84.62 218 GLU A C 1
ATOM 1776 O O . GLU A 1 218 ? -8.348 3.259 -5.789 1.00 84.62 218 GLU A O 1
ATOM 1781 N N . LEU A 1 219 ? -7.628 1.473 -4.623 1.00 81.19 219 LEU A N 1
ATOM 1782 C CA . LEU A 1 219 ? -6.313 1.402 -5.263 1.00 81.19 219 LEU A CA 1
ATOM 1783 C C . LEU A 1 219 ? -6.444 1.031 -6.744 1.00 81.19 219 LEU A C 1
ATOM 1785 O O . LEU A 1 219 ? -5.840 1.703 -7.575 1.00 81.19 219 LEU A O 1
ATOM 1789 N N . GLN A 1 220 ? -7.270 0.034 -7.081 1.00 80.75 220 GLN A N 1
ATOM 1790 C CA . GLN A 1 220 ? -7.504 -0.412 -8.460 1.00 80.75 220 GLN A CA 1
ATOM 1791 C C . GLN A 1 220 ? -8.162 0.676 -9.326 1.00 80.75 220 GLN A C 1
ATOM 1793 O O . GLN A 1 220 ? -7.794 0.853 -10.484 1.00 80.75 220 GLN A O 1
ATOM 1798 N N . GLN A 1 221 ? -9.095 1.451 -8.766 1.00 81.62 221 GLN A N 1
ATOM 1799 C CA . GLN A 1 221 ? -9.763 2.547 -9.480 1.00 81.62 221 GLN A CA 1
ATOM 1800 C C . GLN A 1 221 ? -8.849 3.737 -9.782 1.00 81.62 221 GLN A C 1
ATOM 1802 O O . GLN A 1 221 ? -9.064 4.446 -10.762 1.00 81.62 221 GLN A O 1
ATOM 1807 N N . ARG A 1 222 ? -7.841 3.988 -8.942 1.00 77.69 222 ARG A N 1
ATOM 1808 C CA . ARG A 1 222 ? -6.894 5.103 -9.123 1.00 77.69 222 ARG A CA 1
ATOM 1809 C C . ARG A 1 222 ? -5.747 4.760 -10.067 1.00 77.69 222 ARG A C 1
ATOM 1811 O O . ARG A 1 222 ? -4.848 5.579 -10.250 1.00 77.69 222 ARG A O 1
ATOM 1818 N N . LEU A 1 223 ? -5.765 3.569 -10.662 1.00 71.81 223 LEU A N 1
ATOM 1819 C CA . LEU A 1 223 ? -4.723 3.154 -11.584 1.00 71.81 223 LEU A CA 1
ATOM 1820 C C . LEU A 1 223 ? -4.834 3.925 -12.900 1.00 71.81 223 LEU A C 1
ATOM 1822 O O . LEU A 1 223 ? -5.899 3.949 -13.519 1.00 71.81 223 LEU A O 1
ATOM 1826 N N . PRO A 1 224 ? -3.736 4.538 -13.363 1.00 70.75 224 PRO A N 1
ATOM 1827 C CA . PRO A 1 224 ? -3.728 5.201 -14.651 1.00 70.75 224 PRO A CA 1
ATOM 1828 C C . PRO A 1 224 ? -3.857 4.172 -15.784 1.00 70.75 224 PRO A C 1
ATOM 1830 O O . PRO A 1 224 ? -3.203 3.130 -15.777 1.00 70.75 224 PRO A O 1
ATOM 1833 N N . SER A 1 225 ? -4.654 4.471 -16.809 1.00 72.56 225 SER A N 1
ATOM 1834 C CA . SER A 1 225 ? -4.825 3.586 -17.975 1.00 72.56 225 SER A CA 1
ATOM 1835 C C . SER A 1 225 ? -3.533 3.401 -18.788 1.00 72.56 225 SER A C 1
ATOM 1837 O O . SER A 1 225 ? -3.351 2.387 -19.458 1.00 72.56 225 SER A O 1
ATOM 1839 N N . ASN A 1 226 ? -2.595 4.348 -18.693 1.00 72.69 226 ASN A N 1
ATOM 1840 C CA . ASN A 1 226 ? -1.277 4.315 -19.328 1.00 72.69 226 ASN A CA 1
ATOM 1841 C C . ASN A 1 226 ? -0.197 3.597 -18.501 1.00 72.69 226 ASN A C 1
ATOM 1843 O O . ASN A 1 226 ? 0.991 3.782 -18.759 1.00 72.69 226 ASN A O 1
ATOM 1847 N N . ILE A 1 227 ? -0.568 2.778 -17.520 1.00 76.00 227 ILE A N 1
ATOM 1848 C CA . ILE A 1 227 ? 0.394 2.123 -16.626 1.00 76.00 227 ILE A CA 1
ATOM 1849 C C . ILE A 1 227 ? 1.413 1.237 -17.348 1.00 76.00 227 ILE A C 1
ATOM 1851 O O . ILE A 1 227 ? 2.572 1.204 -16.953 1.00 76.00 227 ILE A O 1
ATOM 1855 N N . ASN A 1 228 ? 1.034 0.611 -18.466 1.00 75.75 228 ASN A N 1
ATOM 1856 C CA . ASN A 1 228 ? 1.968 -0.162 -19.290 1.00 75.75 228 ASN A CA 1
ATOM 1857 C C . ASN A 1 228 ? 3.103 0.716 -19.844 1.00 75.75 228 ASN A C 1
ATOM 1859 O O . ASN A 1 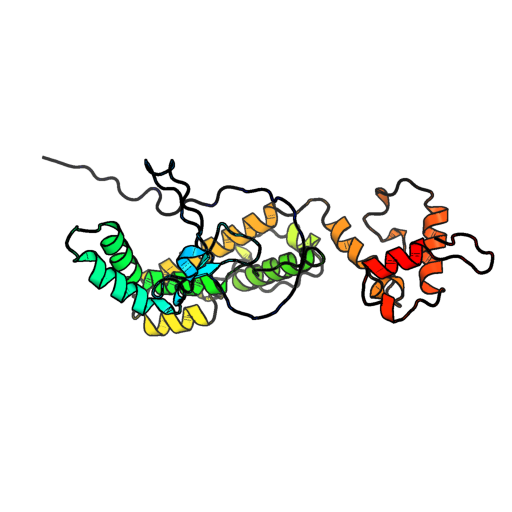228 ? 4.226 0.239 -19.994 1.00 75.75 228 ASN A O 1
ATOM 1863 N N . HIS A 1 229 ? 2.822 1.991 -20.143 1.00 80.25 229 HIS A N 1
ATOM 1864 C CA . HIS A 1 229 ? 3.839 2.964 -20.555 1.00 80.25 229 HIS A CA 1
ATOM 1865 C C . HIS A 1 229 ? 4.773 3.298 -19.404 1.00 80.25 229 HIS A C 1
ATOM 1867 O O . HIS A 1 229 ? 5.979 3.312 -19.607 1.00 80.25 229 HIS A O 1
ATOM 1873 N N . LEU A 1 230 ? 4.220 3.501 -18.205 1.00 77.50 230 LEU A N 1
ATOM 1874 C CA . LEU A 1 230 ? 5.006 3.795 -17.009 1.00 77.50 230 LEU A CA 1
ATOM 1875 C C . LEU A 1 230 ? 5.928 2.629 -16.640 1.00 77.50 230 LEU A C 1
ATOM 1877 O O . LEU A 1 230 ? 7.102 2.861 -16.401 1.00 77.50 230 LEU A O 1
ATOM 1881 N N . GLN A 1 231 ? 5.445 1.385 -16.691 1.00 76.75 231 GLN A N 1
ATOM 1882 C CA . GLN A 1 231 ? 6.287 0.200 -16.468 1.00 76.75 231 GLN A CA 1
ATOM 1883 C C . GLN A 1 231 ? 7.383 0.058 -17.522 1.00 76.75 231 GLN A C 1
ATOM 1885 O O . GLN A 1 231 ? 8.505 -0.331 -17.226 1.00 76.75 231 GLN A O 1
ATOM 1890 N N . SER A 1 232 ? 7.078 0.395 -18.776 1.00 81.75 232 SER A N 1
ATOM 1891 C CA . SER A 1 232 ? 8.085 0.354 -19.831 1.00 81.75 232 SER A CA 1
ATOM 1892 C C . SER A 1 232 ? 9.205 1.376 -19.610 1.00 81.75 232 SER A C 1
ATOM 1894 O O . SER A 1 232 ? 10.258 1.200 -20.216 1.00 81.75 232 SER A O 1
ATOM 1896 N N . LEU A 1 233 ? 9.025 2.408 -18.769 1.00 82.00 233 LEU A N 1
ATOM 1897 C CA . LEU A 1 233 ? 10.095 3.358 -18.434 1.00 82.00 233 LEU A CA 1
ATOM 1898 C C . LEU A 1 233 ? 11.227 2.708 -17.634 1.00 82.00 233 LEU A C 1
ATOM 1900 O O . LEU A 1 233 ? 12.350 3.198 -17.714 1.00 82.00 233 LEU A O 1
ATOM 1904 N N . ASP A 1 234 ? 10.990 1.582 -16.957 1.00 80.06 234 ASP A N 1
ATOM 1905 C CA . ASP A 1 234 ? 12.057 0.824 -16.286 1.00 80.06 234 ASP A CA 1
ATOM 1906 C C . ASP A 1 234 ? 13.128 0.368 -17.289 1.00 80.06 234 ASP A C 1
ATOM 1908 O O . ASP A 1 234 ? 14.312 0.282 -16.957 1.00 80.06 234 ASP A O 1
ATOM 1912 N N . ALA A 1 235 ? 12.748 0.177 -18.559 1.00 84.50 235 ALA A N 1
ATOM 1913 C CA . ALA A 1 235 ? 13.683 -0.119 -19.640 1.00 84.50 235 ALA A CA 1
ATOM 1914 C C . ALA A 1 235 ? 14.686 1.010 -19.918 1.00 84.50 235 ALA A C 1
ATOM 1916 O O . ALA A 1 235 ? 15.706 0.754 -20.549 1.00 84.50 235 ALA A O 1
ATOM 1917 N N . LEU A 1 236 ? 14.405 2.239 -19.466 1.00 85.25 236 LEU A N 1
ATOM 1918 C CA . LEU A 1 236 ? 15.280 3.407 -19.591 1.00 85.25 236 LEU A CA 1
ATOM 1919 C C . LEU A 1 236 ? 16.257 3.550 -18.413 1.00 85.25 236 LEU A C 1
ATOM 1921 O O . LEU A 1 236 ? 17.020 4.513 -18.357 1.00 85.25 236 LEU A O 1
ATOM 1925 N N . THR A 1 237 ? 16.252 2.626 -17.452 1.00 85.25 237 THR A N 1
ATOM 1926 C CA . THR A 1 237 ? 17.250 2.630 -16.375 1.00 85.25 237 THR A CA 1
ATOM 1927 C C . THR A 1 237 ? 18.644 2.299 -16.927 1.00 85.25 237 THR A C 1
ATOM 1929 O O . THR A 1 237 ? 18.751 1.440 -17.808 1.00 85.25 237 THR A O 1
ATOM 1932 N N . PRO A 1 238 ? 19.730 2.916 -16.416 1.00 86.44 238 PRO A N 1
ATOM 1933 C CA . PRO A 1 238 ? 21.089 2.641 -16.895 1.00 86.44 238 PRO A CA 1
ATOM 1934 C C . PRO A 1 238 ? 21.442 1.148 -16.846 1.00 86.44 238 PRO A C 1
ATOM 1936 O O . PRO A 1 238 ? 22.025 0.613 -17.786 1.00 86.44 238 PRO A O 1
ATOM 1939 N N . GLU A 1 239 ? 21.014 0.456 -15.787 1.00 84.50 239 GLU A N 1
ATOM 1940 C CA . GLU A 1 239 ? 21.190 -0.990 -15.623 1.00 84.50 239 GLU A CA 1
ATOM 1941 C C . GLU A 1 239 ? 20.554 -1.791 -16.770 1.00 84.50 239 GLU A C 1
ATOM 1943 O O . GLU A 1 239 ? 21.170 -2.714 -17.304 1.00 84.50 239 GLU A O 1
ATOM 1948 N N . THR A 1 240 ? 19.344 -1.419 -17.195 1.00 86.38 240 THR A N 1
ATOM 1949 C CA . THR A 1 240 ? 18.623 -2.136 -18.254 1.00 86.38 240 THR A CA 1
ATOM 1950 C C . THR A 1 240 ? 19.129 -1.764 -19.647 1.00 86.38 240 THR A C 1
ATOM 1952 O O . THR A 1 240 ? 19.307 -2.646 -20.486 1.00 86.38 240 THR A O 1
ATOM 1955 N N . VAL A 1 241 ? 19.411 -0.481 -19.899 1.00 88.06 241 VAL A N 1
ATOM 1956 C CA . VAL A 1 241 ? 19.863 0.031 -21.210 1.00 88.06 241 VAL A CA 1
ATOM 1957 C C . VAL A 1 241 ? 21.260 -0.465 -21.583 1.00 88.06 241 VAL A C 1
ATOM 1959 O O . VAL A 1 241 ? 21.538 -0.685 -22.768 1.00 88.06 241 VAL A O 1
ATOM 1962 N N . LEU A 1 242 ? 22.139 -0.608 -20.588 1.00 87.31 242 LEU A N 1
ATOM 1963 C CA . LEU A 1 242 ? 23.516 -1.082 -20.758 1.00 87.31 242 LEU A CA 1
ATOM 1964 C C . LEU A 1 242 ? 23.651 -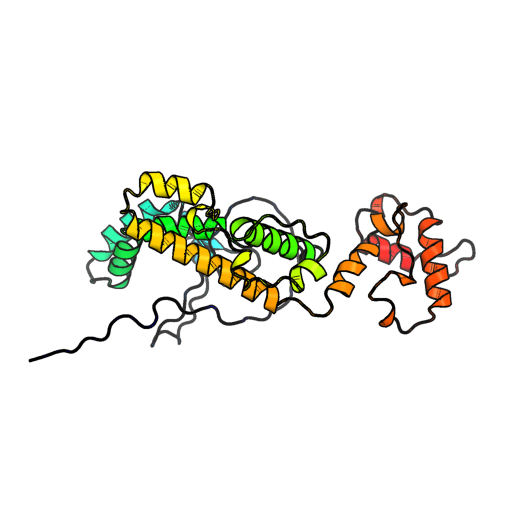2.594 -20.523 1.00 87.31 242 LEU A C 1
ATOM 1966 O O . LEU A 1 242 ? 24.687 -3.181 -20.833 1.00 87.31 242 LEU A O 1
ATOM 1970 N N . GLY A 1 243 ? 22.623 -3.226 -19.956 1.00 83.50 243 GLY A N 1
ATOM 1971 C CA . GLY A 1 243 ? 22.632 -4.631 -19.581 1.00 83.50 243 GLY A CA 1
ATOM 1972 C C . GLY A 1 243 ? 22.329 -5.594 -20.730 1.00 83.50 243 GLY A C 1
ATOM 1973 O O . GLY A 1 243 ? 21.795 -5.242 -21.779 1.00 83.50 243 GLY A O 1
ATOM 1974 N N . VAL A 1 244 ? 22.591 -6.879 -20.480 1.00 78.75 244 VAL A N 1
ATOM 1975 C CA . VAL A 1 244 ? 22.296 -7.986 -21.414 1.00 78.75 244 VAL A CA 1
ATOM 1976 C C . VAL A 1 244 ? 20.790 -8.142 -21.674 1.00 78.75 244 VAL A C 1
ATOM 1978 O O . VAL A 1 244 ? 20.383 -8.683 -22.696 1.00 78.75 244 VAL A O 1
ATOM 1981 N N . ARG A 1 245 ? 19.947 -7.658 -20.751 1.00 80.31 245 ARG A N 1
ATOM 1982 C CA . ARG A 1 245 ? 18.478 -7.727 -20.832 1.00 80.31 245 ARG A CA 1
ATOM 1983 C C . ARG A 1 245 ? 17.844 -6.517 -21.523 1.00 80.31 245 ARG A C 1
ATOM 1985 O O . ARG A 1 245 ? 16.640 -6.318 -21.383 1.00 80.31 245 ARG A O 1
ATOM 1992 N N . LYS A 1 246 ? 18.628 -5.711 -22.240 1.00 87.62 246 LYS A N 1
ATOM 1993 C CA . LYS A 1 246 ? 18.120 -4.555 -22.976 1.00 87.62 246 LYS A CA 1
ATOM 1994 C C . LYS A 1 246 ? 17.007 -4.977 -23.950 1.00 87.62 246 LYS A C 1
ATOM 1996 O O . LYS A 1 246 ? 17.275 -5.775 -24.852 1.00 87.62 246 LYS A O 1
ATOM 2001 N N . PRO A 1 247 ? 15.782 -4.446 -23.807 1.00 87.81 247 PRO A N 1
ATOM 2002 C CA . PRO A 1 247 ? 14.693 -4.768 -24.717 1.00 87.81 247 PRO A CA 1
ATOM 2003 C C . PRO A 1 247 ? 14.912 -4.135 -26.093 1.00 87.81 247 PRO A C 1
ATOM 2005 O O . PRO A 1 247 ? 15.621 -3.130 -26.251 1.00 87.81 247 PRO A O 1
ATOM 2008 N N . ARG A 1 248 ? 14.273 -4.708 -27.115 1.00 89.44 248 ARG A N 1
ATOM 2009 C CA . ARG A 1 248 ? 14.250 -4.095 -28.451 1.00 89.44 248 ARG A CA 1
ATOM 2010 C C . ARG A 1 248 ? 13.410 -2.821 -28.404 1.00 89.44 248 ARG A C 1
ATOM 2012 O O . ARG A 1 248 ? 12.420 -2.768 -27.682 1.00 89.44 248 ARG A O 1
ATOM 2019 N N . LEU A 1 249 ? 13.742 -1.819 -29.223 1.00 89.25 249 LEU A N 1
ATOM 2020 C CA . LEU A 1 249 ? 13.002 -0.550 -29.238 1.00 89.25 249 LEU A CA 1
ATOM 2021 C C . LEU A 1 249 ? 11.493 -0.767 -29.473 1.00 89.25 249 LEU A C 1
ATOM 2023 O O . LEU A 1 249 ? 10.666 -0.173 -28.790 1.00 89.25 249 LEU A O 1
ATOM 2027 N N . GLN A 1 250 ? 11.137 -1.691 -30.371 1.00 89.50 250 GLN A N 1
ATOM 2028 C CA . GLN A 1 250 ? 9.751 -2.074 -30.679 1.00 89.50 250 GLN A CA 1
ATOM 2029 C C . GLN A 1 250 ? 8.972 -2.703 -29.506 1.00 89.50 250 GLN A C 1
ATOM 2031 O O . GLN A 1 250 ? 7.748 -2.770 -29.555 1.00 89.50 250 GLN A O 1
ATOM 2036 N N . GLU A 1 251 ? 9.662 -3.196 -28.475 1.00 88.50 251 GLU A N 1
ATOM 2037 C CA . GLU A 1 251 ? 9.045 -3.790 -27.280 1.00 88.50 251 GLU A CA 1
ATOM 2038 C C . GLU A 1 251 ? 8.653 -2.715 -26.253 1.00 88.50 251 GLU A C 1
ATOM 2040 O O . GLU A 1 251 ? 7.898 -2.998 -25.321 1.00 88.50 251 GLU A O 1
ATOM 2045 N N . LEU A 1 252 ? 9.125 -1.471 -26.426 1.00 89.25 252 LEU A N 1
ATOM 2046 C CA . LEU A 1 252 ? 8.806 -0.359 -25.538 1.00 89.25 252 LEU A CA 1
ATOM 2047 C C . LEU A 1 252 ? 7.383 0.128 -25.794 1.00 89.25 252 LEU A C 1
ATOM 2049 O O . LEU A 1 252 ? 7.051 0.666 -26.852 1.00 89.25 252 LEU A O 1
ATOM 2053 N N . SER A 1 253 ? 6.527 -0.007 -24.786 1.00 85.81 253 SER A N 1
ATOM 2054 C CA . SER A 1 253 ? 5.098 0.260 -24.945 1.00 85.81 253 SER A CA 1
ATOM 2055 C C . SER A 1 253 ? 4.795 1.739 -25.204 1.00 85.81 253 SER A C 1
ATOM 2057 O O . SER A 1 253 ? 3.737 2.052 -25.743 1.00 85.81 253 SER A O 1
ATOM 2059 N N . PHE A 1 254 ? 5.689 2.657 -24.819 1.00 85.81 254 PHE A N 1
ATOM 2060 C CA . PHE A 1 254 ? 5.545 4.097 -25.053 1.00 85.81 254 PHE A CA 1
ATOM 2061 C C . PHE A 1 254 ? 6.042 4.554 -26.431 1.00 85.81 254 PHE A C 1
ATOM 2063 O O . PHE A 1 254 ? 5.810 5.711 -26.781 1.00 85.81 254 PHE A O 1
ATOM 2070 N N . LEU A 1 255 ? 6.674 3.682 -27.230 1.00 88.88 255 LEU A N 1
ATOM 2071 C CA . LEU A 1 255 ? 7.178 4.026 -28.565 1.00 88.88 255 LEU A CA 1
ATOM 2072 C C . LEU A 1 255 ? 6.115 4.671 -29.480 1.00 88.88 255 LEU A C 1
ATOM 2074 O O . LEU A 1 255 ? 6.447 5.658 -30.132 1.00 88.88 255 LEU A O 1
ATOM 2078 N N . PRO A 1 256 ? 4.832 4.242 -29.488 1.00 88.56 256 PRO A N 1
ATOM 2079 C CA . PRO A 1 256 ? 3.797 4.887 -30.302 1.00 88.56 256 PRO A CA 1
ATOM 2080 C C . PRO A 1 256 ? 3.530 6.362 -29.962 1.00 88.56 256 PRO A C 1
ATOM 2082 O O . PRO A 1 256 ? 2.820 7.036 -30.703 1.00 88.56 256 PRO A O 1
ATOM 2085 N N . LYS A 1 257 ? 4.042 6.869 -28.831 1.00 86.06 257 LYS A N 1
ATOM 2086 C CA . LYS A 1 257 ? 3.931 8.283 -28.436 1.00 86.06 257 LYS A CA 1
ATOM 2087 C C . LYS A 1 257 ? 5.095 9.142 -28.932 1.00 86.06 257 LYS A C 1
ATOM 2089 O O . LYS A 1 257 ? 5.036 10.360 -28.784 1.00 86.06 257 LYS A O 1
ATOM 2094 N N . TYR A 1 258 ? 6.145 8.534 -29.476 1.00 88.62 258 TYR A N 1
ATOM 2095 C CA . TYR A 1 258 ? 7.290 9.252 -30.015 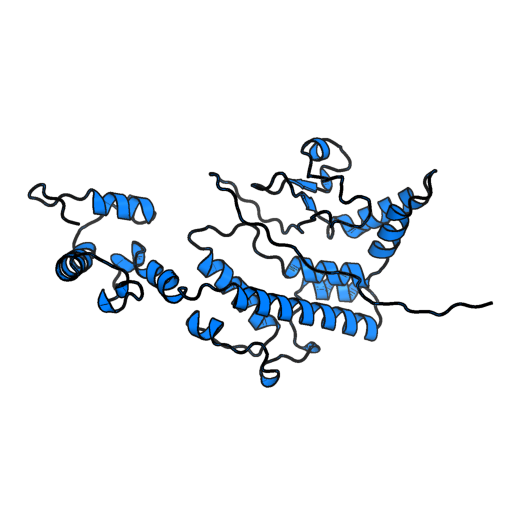1.00 88.62 258 TYR A CA 1
ATOM 2096 C C . TYR A 1 258 ? 6.938 9.890 -31.365 1.00 88.62 258 TYR A C 1
ATOM 2098 O O . TYR A 1 258 ? 6.359 9.240 -32.231 1.00 88.62 258 TYR A O 1
ATOM 2106 N N . SER A 1 259 ? 7.287 11.164 -31.540 1.00 89.25 259 SER A N 1
ATOM 2107 C CA . SER A 1 259 ? 6.957 11.959 -32.732 1.00 89.25 259 SER A CA 1
ATOM 2108 C C . SER A 1 259 ? 8.156 12.268 -33.637 1.00 89.25 259 SER A C 1
ATOM 2110 O O . SER A 1 259 ? 8.003 13.000 -34.613 1.00 89.25 259 SER A O 1
ATOM 2112 N N . GLY A 1 260 ? 9.348 11.757 -33.315 1.00 89.25 260 GLY A N 1
ATOM 2113 C CA . GLY A 1 260 ? 10.568 11.981 -34.093 1.00 89.25 260 GLY A CA 1
ATOM 2114 C C . GLY A 1 260 ? 10.865 10.875 -35.110 1.00 89.25 260 GLY A C 1
ATOM 2115 O O . GLY A 1 260 ? 10.032 10.018 -35.403 1.00 89.25 260 GLY A O 1
ATOM 2116 N N . ASP A 1 261 ? 12.094 10.878 -35.625 1.00 89.75 261 ASP A N 1
ATOM 2117 C CA . ASP A 1 261 ? 12.581 9.862 -36.560 1.00 89.75 261 ASP A CA 1
ATOM 2118 C C . ASP A 1 261 ? 12.880 8.542 -35.829 1.00 89.75 261 ASP A C 1
ATOM 2120 O O . ASP A 1 261 ? 13.854 8.425 -35.081 1.00 89.75 261 ASP A O 1
ATOM 2124 N N . ILE A 1 262 ? 12.028 7.538 -36.054 1.00 89.69 262 ILE A N 1
ATOM 2125 C CA . ILE A 1 262 ? 12.142 6.207 -35.441 1.00 89.69 262 ILE A CA 1
ATOM 2126 C C . ILE A 1 262 ? 13.422 5.488 -35.892 1.00 89.69 262 ILE A C 1
ATOM 2128 O O . ILE A 1 262 ? 14.024 4.769 -35.098 1.00 89.69 262 ILE A O 1
ATOM 2132 N N . GLY A 1 263 ? 13.862 5.686 -37.138 1.00 88.00 263 GLY A N 1
ATOM 2133 C CA . GLY A 1 263 ? 15.082 5.068 -37.656 1.00 88.00 263 GLY A CA 1
ATOM 2134 C C . GLY A 1 263 ? 16.326 5.638 -36.980 1.00 88.00 263 GLY A C 1
ATOM 2135 O O . GLY A 1 263 ? 17.200 4.885 -36.544 1.00 88.00 263 GLY A O 1
ATOM 2136 N N . LYS A 1 264 ? 16.369 6.965 -36.803 1.00 89.38 264 LYS A N 1
ATOM 2137 C CA . LYS A 1 264 ? 17.423 7.619 -36.016 1.00 89.38 264 LYS A CA 1
ATOM 2138 C C . LYS A 1 264 ? 17.399 7.146 -34.560 1.00 89.38 264 LYS A C 1
ATOM 2140 O O . LYS A 1 264 ? 18.455 6.826 -34.012 1.00 89.38 264 LYS A O 1
ATOM 2145 N N . LEU A 1 265 ? 16.209 7.057 -33.962 1.00 89.81 265 LEU A N 1
ATOM 2146 C CA . LEU A 1 265 ? 16.029 6.605 -32.584 1.00 89.81 265 LEU A CA 1
ATOM 2147 C C . LEU A 1 265 ? 16.500 5.158 -32.379 1.00 89.81 265 LEU A C 1
ATOM 2149 O O . LEU A 1 265 ? 17.165 4.890 -31.386 1.00 89.81 265 LEU A O 1
ATOM 2153 N N . ASP A 1 266 ? 16.212 4.232 -33.297 1.00 90.12 266 ASP A N 1
ATOM 2154 C CA . ASP A 1 266 ? 16.681 2.841 -33.196 1.00 90.12 266 ASP A CA 1
ATOM 2155 C C . ASP A 1 266 ? 18.208 2.751 -33.298 1.00 90.12 266 ASP A C 1
ATOM 2157 O O . ASP A 1 266 ? 18.859 2.102 -32.475 1.00 90.12 266 ASP A O 1
ATOM 2161 N N . GLY A 1 267 ? 18.808 3.507 -34.223 1.00 88.31 267 GLY A N 1
ATOM 2162 C CA . GLY A 1 267 ? 20.263 3.609 -34.328 1.00 88.31 267 GLY A CA 1
ATOM 2163 C C . GLY A 1 267 ? 20.915 4.188 -33.066 1.00 88.31 267 GLY A C 1
ATOM 2164 O O . GLY A 1 267 ? 21.981 3.738 -32.641 1.00 88.31 267 GLY A O 1
ATOM 2165 N N . GLN A 1 268 ? 20.286 5.177 -32.430 1.00 89.31 268 GLN A N 1
ATOM 2166 C CA . GLN A 1 268 ? 20.711 5.699 -31.128 1.00 89.31 268 GLN A CA 1
ATOM 2167 C C . GLN A 1 268 ? 20.525 4.653 -30.025 1.00 89.31 268 GLN A C 1
ATOM 2169 O O . GLN A 1 268 ? 21.464 4.372 -29.284 1.00 89.31 268 GLN A O 1
ATOM 2174 N N . TRP A 1 269 ? 19.364 4.003 -29.964 1.00 90.25 269 TRP A N 1
ATOM 2175 C CA . TRP A 1 269 ? 19.059 2.982 -28.970 1.00 90.25 269 TRP A CA 1
ATOM 2176 C C . TRP A 1 269 ? 20.114 1.880 -28.965 1.00 90.25 269 TRP A C 1
ATOM 2178 O O . TRP A 1 269 ? 20.659 1.586 -27.905 1.00 90.25 269 TRP A O 1
ATOM 2188 N N . GLN A 1 270 ? 20.487 1.322 -30.120 1.00 87.81 270 GLN A N 1
ATOM 2189 C CA . GLN A 1 270 ? 21.504 0.265 -30.193 1.00 87.81 270 GLN A CA 1
ATOM 2190 C C . GLN A 1 270 ? 22.892 0.742 -29.737 1.00 87.81 270 GLN A C 1
ATOM 2192 O O . GLN A 1 270 ? 23.543 0.066 -28.934 1.00 87.81 270 GLN A O 1
ATOM 2197 N N . ARG A 1 271 ? 23.317 1.939 -30.166 1.00 88.00 271 ARG A N 1
ATOM 2198 C CA . ARG A 1 271 ? 24.646 2.499 -29.852 1.00 88.00 271 ARG A CA 1
ATOM 2199 C C . ARG A 1 271 ? 24.868 2.796 -28.368 1.00 88.00 271 ARG A C 1
ATOM 2201 O O . ARG A 1 271 ? 26.011 2.788 -27.919 1.00 88.00 271 ARG A O 1
ATOM 2208 N N . LEU A 1 272 ? 23.812 2.999 -27.575 1.00 88.19 272 LEU A N 1
ATOM 2209 C CA . LEU A 1 272 ? 23.951 3.276 -26.135 1.00 88.19 272 LEU A CA 1
ATOM 2210 C C . LEU A 1 272 ? 24.765 2.208 -25.388 1.00 88.19 272 LEU A C 1
ATOM 2212 O O . LEU A 1 272 ? 25.528 2.550 -24.493 1.00 88.19 272 LEU A O 1
ATOM 2216 N N . ALA A 1 273 ? 24.631 0.931 -25.762 1.00 83.69 273 ALA A N 1
ATOM 2217 C CA . ALA A 1 273 ? 25.341 -0.165 -25.097 1.00 83.69 273 ALA A CA 1
ATOM 2218 C C . ALA A 1 273 ? 26.793 -0.335 -25.584 1.00 83.69 273 ALA A C 1
ATOM 2220 O O . ALA A 1 273 ? 27.578 -1.027 -24.943 1.00 83.69 273 ALA A O 1
ATOM 2221 N N . THR A 1 274 ? 27.158 0.276 -26.716 1.00 84.75 274 THR A N 1
ATOM 2222 C CA . THR A 1 274 ? 28.513 0.182 -27.281 1.00 84.75 274 THR A CA 1
ATOM 2223 C C . THR A 1 274 ? 29.450 1.268 -26.758 1.00 84.75 274 THR A C 1
ATOM 2225 O O . THR A 1 274 ? 30.666 1.135 -26.868 1.00 84.75 274 THR A O 1
ATOM 2228 N N . VAL A 1 275 ? 28.897 2.347 -26.197 1.00 85.50 275 VAL A N 1
ATOM 2229 C CA . VAL A 1 275 ? 29.665 3.448 -25.608 1.00 85.50 275 VAL A CA 1
ATOM 2230 C C . VAL A 1 275 ? 30.028 3.108 -24.161 1.00 85.50 275 VAL A C 1
ATOM 2232 O O . VAL A 1 275 ? 29.194 2.638 -23.389 1.00 85.50 275 VAL A O 1
ATOM 2235 N N . SER A 1 276 ? 31.283 3.354 -23.781 1.00 84.12 276 SER A N 1
ATOM 2236 C CA . SER A 1 276 ? 31.745 3.182 -22.401 1.00 84.12 276 SER A CA 1
ATOM 2237 C C . SER A 1 276 ? 31.380 4.408 -21.564 1.00 84.12 276 SER A C 1
ATOM 2239 O O . SER A 1 276 ? 32.004 5.459 -21.702 1.00 84.12 276 SER A O 1
ATOM 2241 N N . TRP A 1 277 ? 30.400 4.263 -20.672 1.00 87.00 277 TRP A N 1
ATOM 2242 C CA . TRP A 1 277 ? 29.936 5.342 -19.794 1.00 87.00 277 TRP A CA 1
ATOM 2243 C C . TRP A 1 277 ? 30.707 5.398 -18.460 1.00 87.00 277 TRP A C 1
ATOM 2245 O O . TRP A 1 277 ? 31.137 4.354 -17.955 1.00 87.00 277 TRP A O 1
ATOM 2255 N N . PRO A 1 278 ? 30.872 6.588 -17.850 1.00 84.50 278 PRO A N 1
ATOM 2256 C CA . PRO A 1 278 ? 31.502 6.731 -16.537 1.00 84.50 278 PRO A CA 1
ATOM 2257 C C . PRO A 1 278 ? 30.723 6.006 -15.428 1.00 84.50 278 PRO A C 1
ATOM 2259 O O . PRO A 1 278 ? 29.497 6.089 -15.354 1.00 84.50 278 PRO A O 1
ATOM 2262 N N . LYS A 1 279 ? 31.425 5.294 -14.536 1.00 80.19 279 LYS A N 1
ATOM 2263 C CA . LYS A 1 279 ? 30.797 4.456 -13.491 1.00 80.19 279 LYS A CA 1
ATOM 2264 C C . LYS A 1 279 ? 30.012 5.254 -12.448 1.00 80.19 279 LYS A C 1
ATOM 2266 O O . LYS A 1 279 ? 29.048 4.743 -11.888 1.00 80.19 279 LYS A O 1
ATOM 2271 N N . ASP A 1 280 ? 30.429 6.484 -12.182 1.00 79.44 280 ASP A N 1
ATOM 2272 C CA . ASP A 1 280 ? 29.799 7.424 -11.251 1.00 79.44 280 ASP A CA 1
ATOM 2273 C C . ASP A 1 280 ? 28.409 7.884 -11.713 1.00 79.44 280 ASP A C 1
ATOM 2275 O O . ASP A 1 280 ? 27.584 8.288 -10.893 1.00 79.44 280 ASP A O 1
ATOM 2279 N N . VAL A 1 281 ? 28.127 7.750 -13.009 1.00 79.50 281 VAL A N 1
ATOM 2280 C CA . VAL A 1 281 ? 26.878 8.172 -13.641 1.00 79.50 281 VAL A CA 1
ATOM 2281 C C . VAL A 1 281 ? 25.846 7.032 -13.703 1.00 79.50 281 VAL A C 1
ATOM 2283 O O . VAL A 1 281 ? 24.645 7.277 -13.710 1.00 79.50 281 VAL A O 1
ATOM 2286 N N . ILE A 1 282 ? 26.286 5.770 -13.680 1.00 76.56 282 ILE A N 1
ATOM 2287 C CA . ILE A 1 282 ? 25.419 4.586 -13.858 1.00 76.56 282 ILE A CA 1
ATOM 2288 C C . ILE A 1 282 ? 24.439 4.389 -12.685 1.00 76.56 282 ILE A C 1
ATOM 2290 O O . ILE A 1 282 ? 23.377 3.797 -12.857 1.00 76.56 282 ILE A O 1
ATOM 2294 N N . ASN A 1 283 ? 24.754 4.923 -11.503 1.00 76.44 283 ASN A N 1
ATOM 2295 C CA . ASN A 1 283 ? 23.906 4.799 -10.311 1.00 76.44 283 ASN A CA 1
ATOM 2296 C C . ASN A 1 283 ? 22.787 5.853 -10.232 1.00 76.44 283 ASN A C 1
ATOM 2298 O O . ASN A 1 283 ? 21.990 5.828 -9.295 1.00 76.44 283 ASN A O 1
ATOM 2302 N N . ASP A 1 284 ? 22.743 6.792 -11.177 1.00 81.25 284 ASP A N 1
ATOM 2303 C CA . ASP A 1 284 ? 21.823 7.924 -11.174 1.00 81.25 284 ASP A CA 1
ATOM 2304 C C . ASP A 1 284 ? 21.235 8.106 -12.579 1.00 81.25 284 ASP A C 1
ATOM 2306 O O . ASP A 1 284 ? 21.891 8.607 -13.494 1.00 81.25 284 ASP A O 1
ATOM 2310 N N . SER A 1 285 ? 19.983 7.674 -12.754 1.00 82.62 285 SER A N 1
ATOM 2311 C CA . SER A 1 285 ? 19.294 7.715 -14.047 1.00 82.62 285 SER A CA 1
ATOM 2312 C C . SER A 1 285 ? 19.238 9.120 -14.648 1.00 82.62 285 SER A C 1
ATOM 2314 O O . SER A 1 285 ? 19.339 9.260 -15.864 1.00 82.62 285 SER A O 1
ATOM 2316 N N . GLU A 1 286 ? 19.093 10.165 -13.830 1.00 85.56 286 GLU A N 1
ATOM 2317 C CA . GLU A 1 286 ? 19.016 11.543 -14.322 1.00 85.56 286 GLU A CA 1
ATOM 2318 C C . GLU A 1 286 ? 20.375 11.994 -14.862 1.00 85.56 286 GLU A C 1
ATOM 2320 O O . GLU A 1 286 ? 20.479 12.435 -16.009 1.00 85.56 286 GLU A O 1
ATOM 2325 N N . LYS A 1 287 ? 21.444 11.794 -14.080 1.00 85.88 287 LYS A N 1
ATOM 2326 C CA . LYS A 1 287 ? 22.813 12.102 -14.526 1.00 85.88 287 LYS A CA 1
ATOM 2327 C C . LYS A 1 287 ? 23.204 11.302 -15.761 1.00 85.88 287 LYS A C 1
ATOM 2329 O O . LYS A 1 287 ? 23.890 11.836 -16.634 1.00 85.88 287 LYS A O 1
ATOM 2334 N N . PHE A 1 288 ? 22.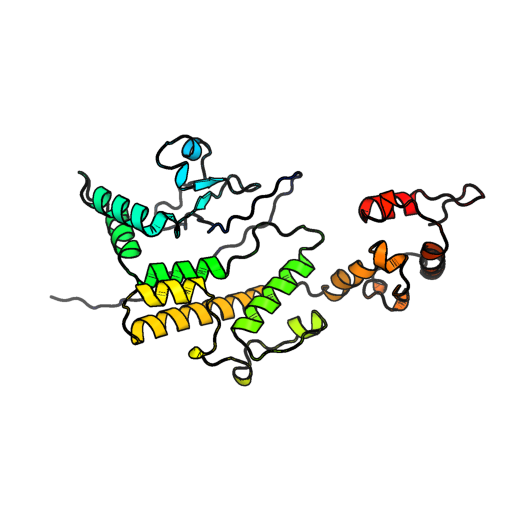763 10.049 -15.853 1.00 88.69 288 PHE A N 1
ATOM 2335 C CA . PHE A 1 288 ? 22.982 9.211 -17.025 1.00 88.69 288 PHE A CA 1
ATOM 2336 C C . PHE A 1 288 ? 22.390 9.825 -18.282 1.00 88.69 288 PHE A C 1
ATOM 2338 O O . PHE A 1 288 ? 23.132 10.079 -19.229 1.00 88.69 288 PHE A O 1
ATOM 2345 N N . TRP A 1 289 ? 21.100 10.153 -18.280 1.00 89.31 289 TRP A N 1
ATOM 2346 C CA . TRP A 1 289 ? 20.463 10.721 -19.467 1.00 89.31 289 TRP A CA 1
ATOM 2347 C C . TRP A 1 289 ? 20.990 12.119 -19.822 1.00 89.31 289 TRP A C 1
ATOM 2349 O O . TRP A 1 289 ? 21.126 12.424 -21.006 1.00 89.31 289 TRP A O 1
ATOM 2359 N N . LEU A 1 290 ? 21.391 12.930 -18.836 1.00 88.12 290 LEU A N 1
ATOM 2360 C CA . LEU A 1 290 ? 22.097 14.197 -19.084 1.00 88.12 290 LEU A CA 1
ATOM 2361 C C . LEU A 1 290 ? 23.464 13.979 -19.758 1.00 88.12 290 LEU A C 1
ATOM 2363 O O . LEU A 1 290 ? 23.837 14.714 -20.676 1.00 88.12 290 LEU A O 1
ATOM 2367 N N . THR A 1 291 ? 24.202 12.948 -19.342 1.00 87.75 291 THR A N 1
ATOM 2368 C CA . THR A 1 291 ? 25.509 12.598 -19.926 1.00 87.75 291 THR A CA 1
ATOM 2369 C C . THR A 1 291 ? 25.353 12.046 -21.341 1.00 87.75 291 THR A C 1
ATOM 2371 O O . THR A 1 291 ? 26.114 12.414 -22.229 1.00 87.75 291 THR A O 1
ATOM 2374 N N . VAL A 1 292 ? 24.335 11.216 -21.580 1.00 88.94 292 VAL A N 1
ATOM 2375 C CA . VAL A 1 292 ? 23.989 10.723 -22.920 1.00 88.94 292 VAL A CA 1
ATOM 2376 C C . VAL A 1 292 ? 23.662 11.885 -23.856 1.00 88.94 292 VAL A C 1
ATOM 2378 O O . VAL A 1 292 ? 24.200 11.946 -24.956 1.00 88.94 292 VAL A O 1
ATOM 2381 N N . HIS A 1 293 ? 22.835 12.834 -23.413 1.00 87.62 293 HIS A N 1
ATOM 2382 C CA . HIS A 1 293 ? 22.433 13.982 -24.229 1.00 87.62 293 HIS A CA 1
ATOM 2383 C C . HIS A 1 293 ? 23.598 14.932 -24.568 1.00 87.62 293 HIS A C 1
ATOM 2385 O O . HIS A 1 293 ? 23.631 15.544 -25.632 1.00 87.62 293 HIS A O 1
ATOM 2391 N N . SER A 1 294 ? 24.566 15.060 -23.660 1.00 86.56 294 SER A N 1
ATOM 2392 C CA . SER A 1 294 ? 25.771 15.878 -23.855 1.00 86.56 294 SER A CA 1
ATOM 2393 C C . SER A 1 294 ? 26.923 15.127 -24.528 1.00 86.56 294 SER A C 1
ATOM 2395 O O . SER A 1 294 ? 27.972 15.722 -24.781 1.00 86.56 294 SER A O 1
ATOM 2397 N N . HIS A 1 295 ? 26.747 13.840 -24.840 1.00 85.75 295 HIS A N 1
ATOM 2398 C CA . HIS A 1 295 ? 27.790 13.023 -25.439 1.00 85.75 295 HIS A CA 1
ATOM 2399 C C . HIS A 1 295 ? 28.090 13.464 -26.875 1.00 85.75 295 HIS A C 1
ATOM 2401 O O . HIS A 1 295 ? 27.217 13.470 -27.749 1.00 85.75 295 HIS A O 1
ATOM 2407 N N . GLN A 1 296 ? 29.361 13.771 -27.112 1.00 83.56 296 GLN A N 1
ATOM 2408 C CA . GLN A 1 296 ? 29.909 14.011 -28.438 1.00 83.56 296 GLN A CA 1
ATOM 2409 C C . GLN A 1 296 ? 30.718 12.799 -28.883 1.00 83.56 296 GLN A C 1
ATOM 2411 O O . GLN A 1 296 ? 31.445 12.200 -28.086 1.00 83.56 296 GLN A O 1
ATOM 2416 N N . ASP A 1 297 ? 30.579 12.436 -30.153 1.00 77.38 297 ASP A N 1
ATOM 2417 C CA . ASP A 1 297 ? 31.387 11.386 -30.753 1.00 77.38 297 ASP A CA 1
ATOM 2418 C C . ASP A 1 297 ? 32.837 11.852 -30.995 1.00 77.38 297 ASP A C 1
ATOM 2420 O O . ASP A 1 297 ? 33.217 12.991 -30.714 1.00 77.38 297 ASP A O 1
ATOM 2424 N N . ALA A 1 298 ? 33.677 10.962 -31.530 1.00 70.56 298 ALA A N 1
ATOM 2425 C CA . ALA A 1 298 ? 35.075 11.278 -31.836 1.00 70.56 298 ALA A CA 1
ATOM 2426 C C . ALA A 1 298 ? 35.245 12.407 -32.878 1.00 70.56 298 ALA A C 1
ATOM 2428 O O . ALA A 1 298 ? 36.347 12.937 -33.019 1.00 70.56 298 ALA A O 1
ATOM 2429 N N . SER A 1 299 ? 34.175 12.771 -33.591 1.00 72.69 299 SER A N 1
ATOM 2430 C CA . SER A 1 299 ? 34.130 13.855 -34.575 1.00 72.69 299 SER A CA 1
ATOM 2431 C C . SER A 1 299 ? 33.643 15.179 -33.969 1.00 72.69 299 SER A C 1
ATOM 2433 O O . SER A 1 299 ? 33.666 16.201 -34.652 1.00 72.69 299 SER A O 1
ATOM 2435 N N . GLY A 1 300 ? 33.224 15.186 -32.697 1.00 68.56 300 GLY A N 1
ATOM 2436 C CA . GLY A 1 300 ? 32.659 16.353 -32.016 1.00 68.56 300 GLY A CA 1
ATOM 2437 C C . GLY A 1 300 ? 31.167 16.577 -32.290 1.00 68.56 300 GLY A C 1
ATOM 2438 O O . GLY A 1 300 ? 30.620 17.594 -31.860 1.00 68.56 300 GLY A O 1
ATOM 2439 N N . GLU A 1 301 ? 30.492 15.654 -32.982 1.00 72.38 301 GLU A N 1
ATOM 2440 C CA . GLU A 1 301 ? 29.054 15.744 -33.243 1.00 72.38 301 GLU A CA 1
ATOM 2441 C C . GLU A 1 301 ? 28.243 15.122 -32.100 1.00 72.38 301 GLU A C 1
ATOM 2443 O O . GLU A 1 301 ? 28.659 14.145 -31.474 1.00 72.38 301 GLU A O 1
ATOM 2448 N N . GLN A 1 302 ? 27.055 15.673 -31.818 1.00 74.00 302 GLN A N 1
ATOM 2449 C CA . GLN A 1 302 ? 26.141 15.082 -30.835 1.00 74.00 302 GLN A CA 1
ATOM 2450 C C . GLN A 1 302 ? 25.645 13.717 -31.327 1.00 74.00 302 GLN A C 1
ATOM 2452 O O . GLN A 1 302 ? 24.912 13.615 -32.314 1.00 74.00 302 GLN A O 1
ATOM 2457 N N . GLY A 1 303 ? 26.044 12.657 -30.621 1.00 65.88 303 GLY A N 1
ATOM 2458 C CA . GLY A 1 303 ? 25.776 11.276 -31.031 1.00 65.88 303 GLY A CA 1
ATOM 2459 C C . GLY A 1 303 ? 24.344 10.793 -30.761 1.00 65.88 303 GLY A C 1
ATOM 2460 O O . GLY A 1 303 ? 23.891 9.843 -31.418 1.00 65.88 303 GLY A O 1
ATOM 2461 N N . PHE A 1 304 ? 23.633 11.439 -29.828 1.00 75.38 304 PHE A N 1
ATOM 2462 C CA . PHE A 1 304 ? 22.344 11.022 -29.259 1.00 75.38 304 PHE A CA 1
ATOM 2463 C C . PHE A 1 304 ? 21.351 12.186 -29.154 1.00 75.38 304 PHE A C 1
ATOM 2465 O O . PHE A 1 304 ? 21.777 13.310 -28.827 1.00 75.38 304 PHE A O 1
#

Foldseek 3Di:
DDDDDDDDDDDDDDDDDDDDDDDDDDDDDDDDQFDKDDDDDDPPCNVDLDFADPVLCVPPVRVVAWDQQVPGRRITGGPCLVCLVVLLVVLVVVCPPPDNDPVSVVSNVLSVQLLNSLLVLLVSVLDQPSDDDPLCVVVSLVVSLLVLCVQFFDDDDDPDVVCVLPDDLPPCVGTDDLVSGDSDPSSVVSVVVSPDDPVSVSVSSVVSNVVSSVVSVVSSVPDDPCVLQVVLCVLLQLCNLQHPNRDQPVVRPCNVVDDDDVVLVNVLSVCSNVDDDDPVQNVPSVSVVVCLQCDADPVRHNSD

pLDDT: mean 70.34, std 21.96, range [21.62, 93.19]

Radius of gyration: 26.21 Å; chains: 1; bounding box: 80×45×74 Å